Protein AF-A0A226QQU2-F1 (afdb_monomer_lite)

Organism: NCBI:txid883812

Sequence (293 aa):
MPFKDPVTGETHYIDVSKVDKLVLEPIKVMDMKTQEIEQLRLQLYNIENEIYLTGTLFNKYRATIMIPVEILEQILYDIVNSAEYISLEDEPRFSEYVTRVYQEIAKQYYVHKIYPLQKKSVESNGLGFIIDSRTKTEIGTFESIEIEPKSELTVTYWLKHVLILPSYTEQFVQNTNDYFYAYYDPQSNQVYIIDSFQYIDMNITDTDFRNMITIKNATLSLEEFPNTHFRYSMITQAIKDKALLQAIDESSSDYEEQIRQFCENRFSILQEAKQQAKKEKIYHQFADIELEI

Structure (mmCIF, N/CA/C/O backbone):
data_AF-A0A226QQU2-F1
#
_entry.id   AF-A0A226QQU2-F1
#
loop_
_atom_site.group_PDB
_atom_site.id
_atom_site.type_symbol
_atom_site.label_atom_id
_atom_site.label_alt_id
_atom_site.label_comp_id
_atom_site.label_asym_id
_atom_site.label_entity_id
_atom_site.label_seq_id
_atom_site.pdbx_PDB_ins_code
_atom_site.Cartn_x
_atom_site.Cartn_y
_atom_site.Cartn_z
_atom_site.occupancy
_atom_site.B_iso_or_equiv
_atom_site.auth_seq_id
_atom_site.auth_comp_id
_atom_site.auth_asym_id
_atom_site.auth_atom_id
_atom_site.pdbx_PDB_model_num
ATOM 1 N N . MET A 1 1 ? 18.826 10.157 -29.839 1.00 65.44 1 MET A N 1
ATOM 2 C CA . MET A 1 1 ? 19.267 11.437 -29.208 1.00 65.44 1 MET A CA 1
ATOM 3 C C . MET A 1 1 ? 20.755 11.384 -28.796 1.00 65.44 1 MET A C 1
ATOM 5 O O . MET A 1 1 ? 21.161 10.333 -28.302 1.00 65.44 1 MET A O 1
ATOM 9 N N . PRO A 1 2 ? 21.594 12.423 -29.029 1.00 72.94 2 PRO A N 1
ATOM 10 C CA . PRO A 1 2 ? 22.998 12.428 -28.594 1.00 72.94 2 PRO A CA 1
ATOM 11 C C . PRO A 1 2 ? 23.142 12.745 -27.098 1.00 72.94 2 PRO A C 1
ATOM 13 O O . PRO A 1 2 ? 22.493 13.671 -26.625 1.00 72.94 2 PRO A O 1
ATOM 16 N N . PHE A 1 3 ? 24.023 12.047 -26.380 1.00 68.69 3 PHE A N 1
ATOM 17 C CA . PHE A 1 3 ? 24.389 12.325 -24.984 1.00 68.69 3 PHE A CA 1
ATOM 18 C C . PHE A 1 3 ? 25.905 12.370 -24.809 1.00 68.69 3 PHE A C 1
ATOM 20 O O . PHE A 1 3 ? 26.643 11.817 -25.624 1.00 68.69 3 PHE A O 1
ATOM 27 N N . LYS A 1 4 ? 26.380 13.041 -23.757 1.00 71.31 4 LYS A N 1
ATOM 28 C CA . LYS A 1 4 ? 27.803 13.035 -23.411 1.00 71.31 4 LYS A CA 1
ATOM 29 C C . LYS A 1 4 ? 28.078 11.935 -22.405 1.00 71.31 4 LYS A C 1
ATOM 31 O O . LYS A 1 4 ? 27.429 11.888 -21.369 1.00 71.31 4 LYS A O 1
ATOM 36 N N . ASP A 1 5 ? 29.046 11.083 -22.703 1.00 65.50 5 ASP A N 1
ATOM 37 C CA . ASP A 1 5 ? 29.547 10.122 -21.730 1.00 65.50 5 ASP A CA 1
ATOM 38 C C . ASP A 1 5 ? 30.172 10.897 -20.550 1.00 65.50 5 ASP A C 1
ATOM 40 O O . ASP A 1 5 ? 31.065 11.725 -20.767 1.00 65.50 5 ASP A O 1
ATOM 44 N N . PRO A 1 6 ? 29.704 10.680 -19.308 1.00 62.75 6 PRO A N 1
ATOM 45 C CA . PRO A 1 6 ? 30.200 11.405 -18.140 1.00 62.75 6 PRO A CA 1
ATOM 46 C C . PRO A 1 6 ? 31.646 11.038 -17.761 1.00 62.75 6 PRO A C 1
ATOM 48 O O . PRO A 1 6 ? 32.304 11.805 -17.061 1.00 62.75 6 PRO A O 1
ATOM 51 N N . VAL A 1 7 ? 32.156 9.894 -18.224 1.00 70.31 7 VAL A N 1
ATOM 52 C CA . VAL A 1 7 ? 33.513 9.389 -17.972 1.00 70.31 7 VAL A CA 1
ATOM 53 C C . VAL A 1 7 ? 34.486 9.848 -19.057 1.00 70.31 7 VAL A C 1
ATOM 55 O O . VAL A 1 7 ? 35.597 10.277 -18.742 1.00 70.31 7 VAL A O 1
ATOM 58 N N . THR A 1 8 ? 34.095 9.757 -20.330 1.00 74.69 8 THR A N 1
ATOM 59 C CA . THR A 1 8 ? 34.992 10.046 -21.468 1.00 74.69 8 THR A CA 1
ATOM 60 C C . THR A 1 8 ? 34.792 11.437 -22.073 1.00 74.69 8 THR A C 1
ATOM 62 O O . THR A 1 8 ? 35.693 11.962 -22.727 1.00 74.69 8 THR A O 1
ATOM 65 N N . GLY A 1 9 ? 33.636 12.069 -21.847 1.00 73.44 9 GLY A N 1
ATOM 66 C CA . GLY A 1 9 ? 33.260 13.358 -22.434 1.00 73.44 9 GLY A CA 1
ATOM 67 C C . GLY A 1 9 ? 32.885 13.292 -23.920 1.00 73.44 9 GLY A C 1
ATOM 68 O O . GLY A 1 9 ? 32.560 14.329 -24.512 1.00 73.44 9 GLY A O 1
ATOM 69 N N . GLU A 1 10 ? 32.921 12.103 -24.529 1.00 75.94 10 GLU A N 1
ATOM 70 C CA . GLU A 1 10 ? 32.571 11.878 -25.929 1.00 75.94 10 GLU A CA 1
ATOM 71 C C . GLU A 1 10 ? 31.056 11.952 -26.149 1.00 75.94 10 GLU A C 1
ATOM 73 O O . GLU A 1 10 ? 30.256 11.726 -25.243 1.00 75.94 10 GLU A O 1
ATOM 78 N N . THR A 1 11 ? 30.642 12.313 -27.367 1.00 75.81 11 THR A N 1
ATOM 79 C CA . THR A 1 11 ? 29.219 12.340 -27.735 1.00 75.81 11 THR A CA 1
ATOM 80 C C . THR A 1 11 ? 28.810 10.984 -28.294 1.00 75.81 11 THR A C 1
ATOM 82 O O . THR A 1 11 ? 29.233 10.606 -29.385 1.00 75.81 11 THR A O 1
ATOM 85 N N . HIS A 1 12 ? 27.958 10.280 -27.559 1.00 71.75 12 HIS A N 1
ATOM 86 C CA . HIS A 1 12 ? 27.360 9.010 -27.947 1.00 71.75 12 HIS A CA 1
ATOM 87 C C . HIS A 1 12 ? 25.904 9.206 -28.368 1.00 71.75 12 HIS A C 1
ATOM 89 O O . HIS A 1 12 ? 25.311 10.259 -28.150 1.00 71.75 12 HIS A O 1
ATOM 95 N N . TYR A 1 13 ? 25.320 8.177 -28.976 1.00 73.06 13 TYR A N 1
ATOM 96 C CA . TYR A 1 13 ? 23.910 8.139 -29.351 1.00 73.06 13 TYR A CA 1
ATOM 97 C C . TYR A 1 13 ? 23.272 6.903 -28.730 1.00 73.06 13 TYR A C 1
ATOM 99 O O . TYR A 1 13 ? 23.887 5.835 -28.706 1.00 73.06 13 TYR A O 1
ATOM 107 N N . ILE A 1 14 ? 22.039 7.042 -28.247 1.00 71.75 14 ILE A N 1
ATOM 108 C CA . ILE A 1 14 ? 21.236 5.892 -27.820 1.00 71.75 14 ILE A CA 1
ATOM 109 C C . ILE A 1 14 ? 20.836 5.117 -29.075 1.00 71.75 14 ILE A C 1
ATOM 111 O O . ILE A 1 14 ? 20.141 5.644 -29.940 1.00 71.75 14 ILE A O 1
ATOM 115 N N . ASP A 1 15 ? 21.316 3.881 -29.187 1.00 75.62 15 ASP A N 1
ATOM 116 C CA . ASP A 1 15 ? 21.015 2.988 -30.304 1.00 75.62 15 ASP A CA 1
ATOM 117 C C . ASP A 1 15 ? 19.835 2.075 -29.946 1.00 75.62 15 ASP A C 1
ATOM 119 O O . ASP A 1 15 ? 20.007 0.967 -29.434 1.00 75.62 15 ASP A O 1
ATOM 123 N N . VAL A 1 16 ? 18.619 2.549 -30.227 1.00 74.50 16 VAL A N 1
ATOM 124 C CA . VAL A 1 16 ? 17.365 1.815 -29.973 1.00 74.50 16 VAL A CA 1
ATOM 125 C C . VAL A 1 16 ? 17.209 0.545 -30.817 1.00 74.50 16 VAL A C 1
ATOM 127 O O . VAL A 1 16 ? 16.356 -0.293 -30.520 1.00 74.50 16 VAL A O 1
ATOM 130 N N . SER A 1 17 ? 18.054 0.336 -31.836 1.00 76.81 17 SER A N 1
ATOM 131 C CA . SER A 1 17 ? 18.096 -0.939 -32.567 1.00 76.81 17 SER A CA 1
ATOM 132 C C . SER A 1 17 ? 18.639 -2.090 -31.712 1.00 76.81 17 SER A C 1
ATOM 134 O O . SER A 1 17 ? 18.435 -3.249 -32.057 1.00 76.81 17 SER A O 1
ATOM 136 N N . LYS A 1 18 ? 19.296 -1.776 -30.585 1.00 82.12 18 LYS A N 1
ATOM 137 C CA . LYS A 1 18 ? 19.863 -2.739 -29.628 1.00 82.12 18 LYS A CA 1
ATOM 138 C C . LYS A 1 18 ? 19.059 -2.858 -28.333 1.00 82.12 18 LYS A C 1
ATOM 140 O O . LYS A 1 18 ? 19.584 -3.355 -27.336 1.00 82.12 18 LYS A O 1
ATOM 145 N N . VAL A 1 19 ? 17.814 -2.376 -28.314 1.00 85.06 19 VAL A N 1
ATOM 146 C CA . VAL A 1 19 ? 16.962 -2.411 -27.112 1.00 85.06 19 VAL A CA 1
ATOM 147 C C . VAL A 1 19 ? 16.751 -3.838 -26.587 1.00 85.06 19 VAL A C 1
ATOM 149 O O . VAL A 1 19 ? 16.600 -4.044 -25.390 1.00 85.06 19 VAL A O 1
ATOM 152 N N . ASP A 1 20 ? 16.794 -4.824 -27.483 1.00 82.81 20 ASP A N 1
ATOM 153 C CA . ASP A 1 20 ? 16.669 -6.256 -27.211 1.00 82.81 20 ASP A CA 1
ATOM 154 C C . ASP A 1 20 ? 17.818 -6.812 -26.357 1.00 82.81 20 ASP A C 1
ATOM 156 O O . ASP A 1 20 ? 17.699 -7.884 -25.765 1.00 82.81 20 ASP A O 1
ATOM 160 N N . LYS A 1 21 ? 18.935 -6.080 -26.276 1.00 84.56 21 LYS A N 1
ATOM 161 C CA . LYS A 1 21 ? 20.097 -6.426 -25.450 1.00 84.56 21 LYS A CA 1
ATOM 162 C C . LYS A 1 21 ? 20.038 -5.839 -24.044 1.00 84.56 21 LYS A C 1
ATOM 164 O O . LYS A 1 21 ? 20.892 -6.190 -23.229 1.00 84.56 21 LYS A O 1
ATOM 169 N N . LEU A 1 22 ? 19.094 -4.941 -23.760 1.00 84.31 22 LEU A N 1
ATOM 170 C CA . LEU A 1 22 ? 18.912 -4.409 -22.414 1.00 84.31 22 LEU A CA 1
ATOM 171 C C . LEU A 1 22 ? 18.376 -5.521 -21.511 1.00 84.31 22 LEU A C 1
ATOM 173 O O . LEU A 1 22 ? 17.329 -6.113 -21.777 1.00 84.31 22 LEU A O 1
ATOM 177 N N . VAL A 1 23 ? 19.121 -5.814 -20.448 1.00 85.50 23 VAL A N 1
ATOM 178 C CA . VAL A 1 23 ? 18.693 -6.762 -19.421 1.00 85.50 23 VAL A CA 1
ATOM 179 C C . VAL A 1 23 ? 17.848 -5.992 -18.425 1.00 85.50 23 VAL A C 1
ATOM 181 O O . VAL A 1 23 ? 18.365 -5.098 -17.762 1.00 85.50 23 VAL A O 1
ATOM 184 N N . LEU A 1 24 ? 16.569 -6.348 -18.351 1.00 89.12 24 LEU A N 1
ATOM 185 C CA . LEU A 1 24 ? 15.658 -5.781 -17.372 1.00 89.12 24 LEU A CA 1
ATOM 186 C C . LEU A 1 24 ? 15.634 -6.622 -16.098 1.00 89.12 24 LEU A C 1
ATOM 188 O O . LEU A 1 24 ? 15.622 -7.859 -16.166 1.00 89.12 24 LEU A O 1
ATOM 192 N N . GLU A 1 25 ? 15.597 -5.963 -14.944 1.00 86.00 25 GLU A N 1
ATOM 193 C CA . GLU A 1 25 ? 15.454 -6.660 -13.670 1.00 86.00 25 GLU A CA 1
ATOM 194 C C . GLU A 1 25 ? 14.033 -7.234 -13.520 1.00 86.00 25 GLU A C 1
ATOM 196 O O . GLU A 1 25 ? 13.036 -6.568 -13.821 1.00 86.00 25 GLU A O 1
ATOM 201 N N . PRO A 1 26 ? 13.892 -8.499 -13.079 1.00 84.44 26 PRO A N 1
ATOM 202 C CA . PRO A 1 26 ? 12.581 -9.071 -12.834 1.00 84.44 26 PRO A CA 1
ATOM 203 C C . PRO A 1 26 ? 11.929 -8.409 -11.620 1.00 84.44 26 PRO A C 1
ATOM 205 O O . PRO A 1 26 ? 12.537 -8.262 -10.561 1.00 84.44 26 PRO A O 1
ATOM 208 N N . ILE A 1 27 ? 10.640 -8.111 -11.739 1.00 82.12 27 ILE A N 1
ATOM 209 C CA . ILE A 1 27 ? 9.870 -7.512 -10.650 1.00 82.12 27 ILE A CA 1
ATOM 210 C C . ILE A 1 27 ? 9.234 -8.618 -9.827 1.00 82.12 27 ILE A C 1
ATOM 212 O O . ILE A 1 27 ? 8.559 -9.496 -10.364 1.00 82.12 27 ILE A O 1
ATOM 216 N N . LYS A 1 28 ? 9.422 -8.572 -8.508 1.00 79.12 28 LYS A N 1
ATOM 217 C CA . LYS A 1 28 ? 8.734 -9.488 -7.598 1.00 79.12 28 LYS A CA 1
ATOM 218 C C . LYS A 1 28 ? 7.253 -9.147 -7.569 1.00 79.12 28 LYS A C 1
ATOM 220 O O . LYS A 1 28 ? 6.882 -7.983 -7.471 1.00 79.12 28 LYS A O 1
ATOM 225 N N . VAL A 1 29 ? 6.399 -10.154 -7.616 1.00 77.69 29 VAL A N 1
ATOM 226 C CA . VAL A 1 29 ? 4.954 -10.002 -7.504 1.00 77.69 29 VAL A CA 1
ATOM 227 C C . VAL A 1 29 ? 4.405 -11.035 -6.528 1.00 77.69 29 VAL A C 1
ATOM 229 O O . VAL A 1 29 ? 4.898 -12.153 -6.496 1.00 77.69 29 VAL A O 1
ATOM 232 N N . MET A 1 30 ? 3.409 -10.677 -5.726 1.00 74.75 30 MET A N 1
ATOM 233 C CA . MET A 1 30 ? 2.729 -11.596 -4.813 1.00 74.75 30 MET A CA 1
ATOM 234 C C . MET A 1 30 ? 1.437 -12.100 -5.443 1.00 74.75 30 MET A C 1
ATOM 236 O O . MET A 1 30 ? 0.628 -11.288 -5.892 1.00 74.75 30 MET A O 1
ATOM 240 N N . ASP A 1 31 ? 1.205 -13.408 -5.438 1.00 73.69 31 ASP A N 1
ATOM 241 C CA . ASP A 1 31 ? -0.144 -13.955 -5.593 1.00 73.69 31 ASP A CA 1
ATOM 242 C C . ASP A 1 31 ? -0.909 -13.739 -4.283 1.00 73.69 31 ASP A C 1
ATOM 244 O O . ASP A 1 31 ? -0.513 -14.244 -3.237 1.00 73.69 31 ASP A O 1
ATOM 248 N N . MET A 1 32 ? -2.004 -12.982 -4.305 1.00 66.38 32 MET A N 1
ATOM 249 C CA . MET A 1 32 ? -2.692 -12.602 -3.067 1.00 66.38 32 MET A CA 1
ATOM 250 C C . MET A 1 32 ? -3.502 -13.747 -2.449 1.00 66.38 32 MET A C 1
ATOM 252 O O . MET A 1 32 ? -3.903 -13.661 -1.291 1.00 66.38 32 MET A O 1
ATOM 256 N N . LYS A 1 33 ? -3.745 -14.833 -3.192 1.00 65.88 33 LYS A N 1
ATOM 257 C CA . LYS A 1 33 ? -4.425 -16.023 -2.672 1.00 65.88 33 LYS A CA 1
ATOM 258 C C . LYS A 1 33 ? -3.433 -17.042 -2.124 1.00 65.88 33 LYS A C 1
ATOM 260 O O . LYS A 1 33 ? -3.700 -17.623 -1.076 1.00 65.88 33 LYS A O 1
ATOM 265 N N . THR A 1 34 ? -2.341 -17.312 -2.843 1.00 69.06 34 THR A N 1
ATOM 266 C CA . THR A 1 34 ? -1.346 -18.315 -2.412 1.00 69.06 34 THR A CA 1
ATOM 267 C C . THR A 1 34 ? -0.239 -17.721 -1.550 1.00 69.06 34 THR A C 1
ATOM 269 O O . THR A 1 34 ? 0.421 -18.462 -0.831 1.00 69.06 34 THR A O 1
ATOM 272 N N . GLN A 1 35 ? -0.072 -16.396 -1.577 1.00 65.69 35 GLN A N 1
ATOM 273 C CA . GLN A 1 35 ? 1.030 -15.645 -0.960 1.00 65.69 35 GLN A CA 1
ATOM 274 C C . GLN A 1 35 ? 2.406 -15.966 -1.535 1.00 65.69 35 GLN A C 1
ATOM 276 O O . GLN A 1 35 ? 3.426 -15.547 -0.987 1.00 65.69 35 GLN A O 1
ATOM 281 N N . GLU A 1 36 ? 2.448 -16.695 -2.646 1.00 74.00 36 GLU A N 1
ATOM 282 C CA . GLU A 1 36 ? 3.692 -17.025 -3.317 1.00 74.00 36 GLU A CA 1
ATOM 283 C C . GLU A 1 36 ? 4.233 -15.782 -4.020 1.00 74.00 36 GLU A C 1
ATOM 285 O O . GLU A 1 36 ? 3.499 -15.032 -4.675 1.00 74.00 36 GLU A O 1
ATOM 290 N N . ILE A 1 37 ? 5.534 -15.554 -3.852 1.00 74.75 37 ILE A N 1
ATOM 291 C CA . ILE A 1 37 ? 6.246 -14.479 -4.529 1.00 74.75 37 ILE A CA 1
ATOM 292 C C . ILE A 1 37 ? 6.855 -15.030 -5.807 1.00 74.75 37 ILE A C 1
ATOM 294 O O . ILE A 1 37 ? 7.629 -15.981 -5.799 1.00 74.75 37 ILE A O 1
ATOM 298 N N . GLU A 1 38 ? 6.537 -14.366 -6.904 1.00 81.69 38 GLU A N 1
ATOM 299 C CA . GLU A 1 38 ? 6.884 -14.765 -8.256 1.00 81.69 38 GLU A CA 1
ATOM 300 C C . GLU A 1 38 ? 7.583 -13.633 -8.987 1.00 81.69 38 GLU A C 1
ATOM 302 O O . GLU A 1 38 ? 7.540 -12.474 -8.580 1.00 81.69 38 GLU A O 1
ATOM 307 N N . GLN A 1 39 ? 8.260 -13.964 -10.079 1.00 86.25 39 GLN A N 1
ATOM 308 C CA . GLN A 1 39 ? 9.012 -12.984 -10.855 1.00 86.25 39 GLN A CA 1
ATOM 309 C C . GLN A 1 39 ? 8.277 -12.641 -12.147 1.00 86.25 39 GLN A C 1
ATOM 311 O O . GLN A 1 39 ? 8.165 -13.468 -13.055 1.00 86.25 39 GLN A O 1
ATOM 316 N N . LEU A 1 40 ? 7.834 -11.390 -12.259 1.00 87.44 40 LEU A N 1
ATOM 317 C CA . LEU A 1 40 ? 7.454 -10.787 -13.526 1.00 87.44 40 LEU A CA 1
ATOM 318 C C . LEU A 1 40 ? 8.728 -10.507 -14.324 1.00 87.44 40 LEU A C 1
ATOM 320 O O . LEU A 1 40 ? 9.463 -9.558 -14.052 1.00 87.44 40 LEU A O 1
ATOM 324 N N . ARG A 1 41 ? 8.993 -11.351 -15.319 1.00 91.44 41 ARG A N 1
ATOM 325 C CA . ARG A 1 41 ? 10.144 -11.202 -16.211 1.00 91.44 41 ARG A CA 1
ATOM 326 C C . ARG A 1 41 ? 9.804 -10.207 -17.308 1.00 91.44 41 ARG A C 1
ATOM 328 O O . ARG A 1 41 ? 8.844 -10.430 -18.047 1.00 91.44 41 ARG A O 1
ATOM 335 N N . LEU A 1 42 ? 10.595 -9.147 -17.411 1.00 92.69 42 LEU A N 1
ATOM 336 C CA . LEU A 1 42 ? 10.429 -8.091 -18.400 1.00 92.69 42 LEU A CA 1
ATOM 337 C C . LEU A 1 42 ? 11.420 -8.274 -19.552 1.00 92.69 42 LEU A C 1
ATOM 339 O O . LEU A 1 42 ? 12.566 -8.665 -19.339 1.00 92.69 42 LEU A O 1
ATOM 343 N N . GLN A 1 43 ? 10.974 -8.013 -20.779 1.00 93.81 43 GLN A N 1
ATOM 344 C CA . GLN A 1 43 ? 11.810 -8.030 -21.980 1.00 93.81 43 GLN A CA 1
ATOM 345 C C . GLN A 1 43 ? 11.376 -6.921 -22.935 1.00 93.81 43 GLN A C 1
ATOM 347 O O . GLN A 1 43 ? 10.177 -6.726 -23.151 1.00 93.81 43 GLN A O 1
ATOM 352 N N . LEU A 1 44 ? 12.348 -6.224 -23.522 1.00 92.81 44 LEU A N 1
ATOM 353 C CA . LEU A 1 44 ? 12.123 -5.265 -24.599 1.00 92.81 44 LEU A CA 1
ATOM 354 C C . LEU A 1 44 ? 12.421 -5.917 -25.946 1.00 92.81 44 LEU A C 1
ATOM 356 O O . LEU A 1 44 ? 13.374 -6.680 -26.084 1.00 92.81 44 LEU A O 1
ATOM 360 N N . TYR A 1 45 ? 11.620 -5.584 -26.948 1.00 91.12 45 TYR A N 1
ATOM 361 C CA . TYR A 1 45 ? 11.858 -5.976 -28.332 1.00 91.12 45 TYR A CA 1
ATOM 362 C C . TYR A 1 45 ? 11.709 -4.765 -29.239 1.00 91.12 45 TYR A C 1
ATOM 364 O O . TYR A 1 45 ? 10.872 -3.905 -28.982 1.00 91.12 45 TYR A O 1
ATOM 372 N N . ASN A 1 46 ? 12.480 -4.735 -30.320 1.00 89.12 46 ASN A N 1
ATOM 373 C CA . ASN A 1 46 ? 12.274 -3.809 -31.424 1.00 89.12 46 ASN A CA 1
ATOM 374 C C . ASN A 1 46 ? 11.704 -4.594 -32.608 1.00 89.12 46 ASN A C 1
ATOM 376 O O . ASN A 1 46 ? 12.320 -5.559 -33.067 1.00 89.12 46 ASN A O 1
ATOM 380 N N . ILE A 1 47 ? 10.518 -4.207 -33.070 1.00 8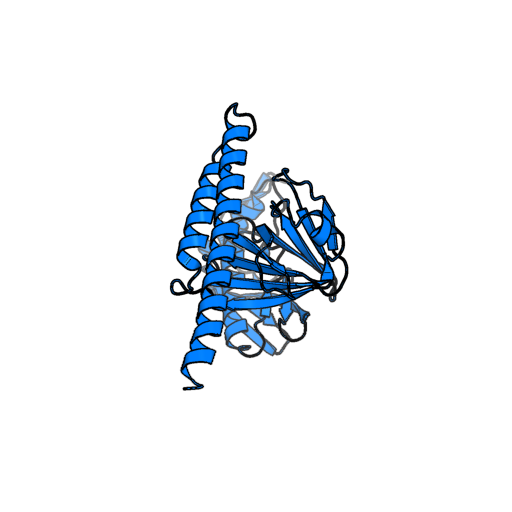5.81 47 ILE A N 1
ATOM 381 C CA . ILE A 1 47 ? 9.877 -4.766 -34.259 1.00 85.81 47 ILE A CA 1
ATOM 382 C C . ILE A 1 47 ? 9.533 -3.587 -35.161 1.00 85.81 47 ILE A C 1
ATOM 384 O O . ILE A 1 47 ? 8.762 -2.727 -34.763 1.00 85.81 47 ILE A O 1
ATOM 388 N N . GLU A 1 48 ? 10.113 -3.537 -36.361 1.00 80.81 48 GLU A N 1
ATOM 389 C CA . GLU A 1 48 ? 9.789 -2.523 -37.381 1.00 80.81 48 GLU A CA 1
ATOM 390 C C . GLU A 1 48 ? 9.890 -1.057 -36.895 1.00 80.81 48 GLU A C 1
ATOM 392 O O . GLU A 1 48 ? 9.123 -0.203 -37.328 1.00 80.81 48 GLU A O 1
ATOM 397 N N . ASN A 1 49 ? 10.882 -0.743 -36.047 1.00 74.81 49 ASN A N 1
ATOM 398 C CA . ASN A 1 49 ? 11.068 0.564 -35.389 1.00 74.81 49 ASN A CA 1
ATOM 399 C C . ASN A 1 49 ? 10.010 0.910 -34.332 1.00 74.81 49 ASN A C 1
ATOM 401 O O . ASN A 1 49 ? 9.871 2.072 -33.963 1.00 74.81 49 ASN A O 1
ATOM 405 N N . GLU A 1 50 ? 9.304 -0.077 -33.799 1.00 84.38 50 GLU A N 1
ATOM 406 C CA . GLU A 1 50 ? 8.454 0.075 -32.625 1.00 84.38 50 GLU A CA 1
ATOM 407 C C . GLU A 1 50 ? 9.039 -0.730 -31.466 1.00 84.38 50 GLU A C 1
ATOM 409 O O . GLU A 1 50 ? 9.503 -1.863 -31.640 1.00 84.38 50 GLU A O 1
ATOM 414 N N . ILE A 1 51 ? 9.028 -0.144 -30.268 1.00 90.94 51 ILE A N 1
ATOM 415 C CA . ILE A 1 51 ? 9.542 -0.810 -29.075 1.00 90.94 51 ILE A CA 1
ATOM 416 C C . ILE A 1 51 ? 8.388 -1.440 -28.313 1.00 90.94 51 ILE A C 1
ATOM 418 O O . ILE A 1 51 ? 7.375 -0.803 -28.037 1.00 90.94 51 ILE A O 1
ATOM 422 N N . TYR A 1 52 ? 8.563 -2.694 -27.926 1.00 93.62 52 TYR A N 1
ATOM 423 C CA . TYR A 1 52 ? 7.570 -3.471 -27.210 1.00 93.62 52 TYR A CA 1
ATOM 424 C C . TYR A 1 52 ? 8.129 -3.944 -25.877 1.00 93.62 52 TYR A C 1
ATOM 426 O O . TYR A 1 52 ? 9.101 -4.694 -25.847 1.00 93.62 52 TYR A O 1
ATOM 434 N N . LEU A 1 53 ? 7.474 -3.569 -24.779 1.00 94.81 53 LEU A N 1
ATOM 435 C CA . LEU A 1 53 ? 7.726 -4.133 -23.459 1.00 94.81 53 LEU A CA 1
ATOM 436 C C . LEU A 1 53 ? 6.799 -5.324 -23.247 1.00 94.81 53 LEU A C 1
ATOM 438 O O . LEU A 1 53 ? 5.576 -5.197 -23.283 1.00 94.81 53 LEU A O 1
ATOM 442 N N . THR A 1 54 ? 7.386 -6.489 -23.014 1.00 94.50 54 THR A N 1
ATOM 443 C CA . THR A 1 54 ? 6.670 -7.713 -22.673 1.00 94.50 54 THR A CA 1
ATOM 444 C C . THR A 1 54 ? 6.962 -8.109 -21.239 1.00 94.50 54 THR A C 1
ATOM 446 O O . THR A 1 54 ? 8.121 -8.235 -20.858 1.00 94.50 54 THR A O 1
ATOM 449 N N . GLY A 1 55 ? 5.912 -8.400 -20.480 1.00 93.00 55 GLY A N 1
ATOM 450 C CA . GLY A 1 55 ? 6.009 -9.084 -19.196 1.00 93.00 55 GLY A CA 1
ATOM 451 C C . GLY A 1 55 ? 5.536 -10.521 -19.310 1.00 93.00 55 GLY A C 1
ATOM 452 O O . GLY A 1 55 ? 4.558 -10.804 -20.005 1.00 93.00 55 GLY A O 1
ATOM 453 N N . THR A 1 56 ? 6.216 -11.425 -18.613 1.00 91.75 56 THR A N 1
ATOM 454 C CA . THR A 1 56 ? 5.801 -12.821 -18.457 1.00 91.75 56 THR A CA 1
ATOM 455 C C . THR A 1 56 ? 5.773 -13.192 -16.983 1.00 91.75 56 THR A C 1
ATOM 457 O O . THR A 1 56 ? 6.752 -12.973 -16.273 1.00 91.75 56 THR A O 1
ATOM 460 N N . LEU A 1 57 ? 4.670 -13.794 -16.543 1.00 87.69 57 LEU A N 1
ATOM 461 C CA . LEU A 1 57 ? 4.467 -14.254 -15.174 1.00 87.69 57 LEU A CA 1
ATOM 462 C C . LEU A 1 57 ? 4.031 -15.725 -15.147 1.00 87.69 57 LEU A C 1
ATOM 464 O O . LEU A 1 57 ? 3.286 -16.172 -16.026 1.00 87.69 57 LEU A O 1
ATOM 468 N N . PHE A 1 58 ? 4.510 -16.491 -14.159 1.00 81.75 58 PHE A N 1
ATOM 469 C CA . PHE A 1 58 ? 4.273 -17.939 -14.027 1.00 81.75 58 PHE A CA 1
ATOM 470 C C . PHE A 1 58 ? 4.643 -18.751 -15.285 1.00 81.75 58 PHE A C 1
ATOM 472 O O . PHE A 1 58 ? 4.095 -19.825 -15.528 1.00 81.75 58 PHE A O 1
ATOM 479 N N . ASN A 1 59 ? 5.511 -18.206 -16.150 1.00 81.38 59 ASN A N 1
ATOM 480 C CA . ASN A 1 59 ? 5.784 -18.713 -17.505 1.00 81.38 59 ASN A CA 1
ATOM 481 C C . ASN A 1 59 ? 4.518 -18.985 -18.351 1.00 81.38 59 ASN A C 1
ATOM 483 O O . ASN A 1 59 ? 4.560 -19.776 -19.292 1.00 81.38 59 ASN A O 1
ATOM 487 N N . LYS A 1 60 ? 3.387 -18.354 -18.013 1.00 84.94 60 LYS A N 1
ATOM 488 C CA . LYS A 1 60 ? 2.069 -18.662 -18.584 1.00 84.94 60 LYS A CA 1
ATOM 489 C C . LYS A 1 60 ? 1.322 -17.413 -19.021 1.00 84.94 60 LYS A C 1
ATOM 491 O O . LYS A 1 60 ? 0.771 -17.392 -20.117 1.00 84.94 60 LYS A O 1
ATOM 496 N N . TYR A 1 61 ? 1.284 -16.394 -18.170 1.00 87.50 61 TYR A N 1
ATOM 497 C CA . TYR A 1 61 ? 0.563 -15.159 -18.452 1.00 87.50 61 TYR A CA 1
ATOM 498 C C . TYR A 1 61 ? 1.523 -14.152 -19.056 1.00 87.50 61 TYR A C 1
ATOM 500 O O . TYR A 1 61 ? 2.614 -13.932 -18.527 1.00 87.50 61 TYR A O 1
ATOM 508 N N . ARG A 1 62 ? 1.123 -13.559 -20.178 1.00 92.12 62 ARG A N 1
ATOM 509 C CA . ARG A 1 62 ? 1.963 -12.643 -20.942 1.00 92.12 62 ARG A CA 1
ATOM 510 C C . ARG A 1 62 ? 1.150 -11.432 -21.352 1.00 92.12 62 ARG A C 1
ATOM 512 O O . ARG A 1 62 ? 0.035 -11.575 -21.848 1.00 92.12 62 ARG A O 1
ATOM 519 N N . ALA A 1 63 ? 1.732 -10.254 -21.199 1.00 92.31 63 ALA A N 1
ATOM 520 C CA . ALA A 1 63 ? 1.214 -9.039 -21.806 1.00 92.31 63 ALA A CA 1
ATOM 521 C C . ALA A 1 63 ? 2.340 -8.299 -22.509 1.00 92.31 63 ALA A C 1
ATOM 523 O O . ALA A 1 63 ? 3.494 -8.350 -22.081 1.00 92.31 63 ALA A O 1
ATOM 524 N N . THR A 1 64 ? 1.981 -7.613 -23.585 1.00 94.19 64 THR A N 1
ATOM 525 C CA . THR A 1 64 ? 2.901 -6.815 -24.381 1.00 94.19 64 THR A CA 1
ATOM 526 C C . THR A 1 64 ? 2.266 -5.458 -24.618 1.00 94.19 64 THR A C 1
ATOM 528 O O . THR A 1 64 ? 1.099 -5.380 -25.000 1.00 94.19 64 THR A O 1
ATOM 531 N N . ILE A 1 65 ? 3.030 -4.397 -24.387 1.00 94.19 65 ILE A N 1
ATOM 532 C CA . ILE A 1 65 ? 2.617 -3.026 -24.670 1.00 94.19 65 ILE A CA 1
ATOM 533 C C . ILE A 1 65 ? 3.668 -2.339 -25.532 1.00 94.19 65 ILE A C 1
ATOM 535 O O . ILE A 1 65 ? 4.854 -2.649 -25.448 1.00 94.19 65 ILE A O 1
ATOM 539 N N . MET A 1 66 ? 3.218 -1.396 -26.350 1.00 93.69 66 MET A N 1
ATOM 540 C CA . MET A 1 66 ? 4.087 -0.563 -27.170 1.00 93.69 66 MET A CA 1
ATOM 541 C C . MET A 1 66 ? 4.580 0.643 -26.358 1.00 93.69 66 MET A C 1
ATOM 543 O O . MET A 1 66 ? 3.796 1.282 -25.649 1.00 93.69 66 MET A O 1
ATOM 547 N N . ILE A 1 67 ? 5.865 0.951 -26.495 1.00 92.25 67 ILE A N 1
ATOM 548 C CA . ILE A 1 67 ? 6.515 2.166 -26.013 1.00 92.25 67 ILE A CA 1
ATOM 549 C C . ILE A 1 67 ? 6.958 2.958 -27.250 1.00 92.25 67 ILE A C 1
ATOM 551 O O . ILE A 1 67 ? 7.730 2.430 -28.054 1.00 92.25 67 ILE A O 1
ATOM 555 N N . PRO A 1 68 ? 6.499 4.209 -27.427 1.00 89.94 68 PRO A N 1
ATOM 556 C CA . PRO A 1 68 ? 7.016 5.072 -28.482 1.00 89.94 68 PRO A CA 1
ATOM 557 C C . PRO A 1 68 ? 8.537 5.225 -28.366 1.00 89.94 68 PRO A C 1
ATOM 559 O O . PRO A 1 68 ? 9.057 5.459 -27.270 1.00 89.94 68 PRO A O 1
ATOM 562 N N . VAL A 1 69 ? 9.246 5.099 -29.490 1.00 87.38 69 VAL A N 1
ATOM 563 C CA . VAL A 1 69 ? 10.719 5.139 -29.538 1.00 87.38 69 VAL A CA 1
ATOM 564 C C . VAL A 1 69 ? 11.250 6.416 -28.902 1.00 87.38 69 VAL A C 1
ATOM 566 O O . VAL A 1 69 ? 12.170 6.365 -28.093 1.00 87.38 69 VAL A O 1
ATOM 569 N N . GLU A 1 70 ? 10.633 7.552 -29.219 1.00 85.44 70 GLU A N 1
ATOM 570 C CA . GLU A 1 70 ? 11.040 8.871 -28.741 1.00 85.44 70 GLU A CA 1
ATOM 571 C C . GLU A 1 70 ? 10.946 8.971 -27.215 1.00 85.44 70 GLU A C 1
ATOM 573 O O . GLU A 1 70 ? 11.799 9.584 -26.576 1.00 85.44 70 GLU A O 1
ATOM 578 N N . ILE A 1 71 ? 9.931 8.332 -26.620 1.00 88.31 71 ILE A N 1
ATOM 579 C CA . ILE A 1 71 ? 9.757 8.297 -25.166 1.00 88.31 71 ILE A CA 1
ATOM 580 C C . ILE A 1 71 ? 10.857 7.452 -24.529 1.00 88.31 71 ILE A C 1
ATOM 582 O O . ILE A 1 71 ? 11.463 7.885 -23.551 1.00 88.31 71 ILE A O 1
ATOM 586 N N . LEU A 1 72 ? 11.146 6.271 -25.083 1.00 89.19 72 LEU A N 1
ATOM 587 C CA . LEU A 1 72 ? 12.200 5.419 -24.537 1.00 89.19 72 LEU A CA 1
ATOM 588 C C . LEU A 1 72 ? 13.587 6.056 -24.682 1.00 89.19 72 LEU A C 1
ATOM 590 O O . LEU A 1 72 ? 14.385 5.981 -23.752 1.00 89.19 72 LEU A O 1
ATOM 594 N N . GLU A 1 73 ? 13.870 6.709 -25.813 1.00 86.50 73 GLU A N 1
ATOM 595 C CA . GLU A 1 73 ? 15.111 7.467 -25.992 1.00 86.50 73 GLU A CA 1
ATOM 596 C C . GLU A 1 73 ? 15.264 8.551 -24.929 1.00 86.50 73 GLU A C 1
ATOM 598 O O . GLU A 1 73 ? 16.346 8.691 -24.362 1.00 86.50 73 GLU A O 1
ATOM 603 N N . GLN A 1 74 ? 14.192 9.291 -24.637 1.00 86.38 74 GLN A N 1
ATOM 604 C CA . GLN A 1 74 ? 14.219 10.341 -23.624 1.00 86.38 74 GLN A CA 1
ATOM 605 C C . GLN A 1 74 ? 14.451 9.769 -22.220 1.00 86.38 74 GLN A C 1
ATOM 607 O O . GLN A 1 74 ? 15.272 10.300 -21.477 1.00 86.38 74 GLN A O 1
ATOM 612 N N . ILE A 1 75 ? 13.781 8.667 -21.867 1.00 89.19 75 ILE A N 1
ATOM 613 C CA . ILE A 1 75 ? 13.972 7.989 -20.576 1.00 89.19 75 ILE A CA 1
ATOM 614 C C . ILE A 1 75 ? 15.426 7.533 -20.422 1.00 89.19 75 ILE A C 1
ATOM 616 O O . ILE A 1 75 ? 16.076 7.853 -19.430 1.00 89.19 75 ILE A O 1
ATOM 620 N N . LEU A 1 76 ? 15.960 6.826 -21.421 1.00 87.00 76 LEU A N 1
ATOM 621 C CA . LEU A 1 76 ? 17.340 6.341 -21.403 1.00 87.00 76 LEU A CA 1
ATOM 622 C C . LEU A 1 76 ? 18.345 7.499 -21.348 1.00 87.00 76 LEU A C 1
ATOM 624 O O . LEU A 1 76 ? 19.347 7.408 -20.643 1.00 87.00 76 LEU A O 1
ATOM 628 N N . TYR A 1 77 ? 18.073 8.594 -22.059 1.00 84.00 77 TYR A N 1
ATOM 629 C CA . TYR A 1 77 ? 18.894 9.800 -22.013 1.00 84.00 77 TYR A CA 1
ATOM 630 C C . TYR A 1 77 ? 18.927 10.399 -20.606 1.00 84.00 77 TYR A C 1
ATOM 632 O O . TYR A 1 77 ? 20.003 10.725 -20.106 1.00 84.00 77 TYR A O 1
ATOM 640 N N . ASP A 1 78 ? 17.770 10.525 -19.963 1.00 84.38 78 ASP A N 1
ATOM 641 C CA . ASP A 1 78 ? 17.667 11.125 -18.635 1.00 84.38 78 ASP A CA 1
ATOM 642 C C . ASP A 1 78 ? 18.346 10.250 -17.570 1.00 84.38 78 ASP A C 1
ATOM 644 O O . ASP A 1 78 ? 19.053 10.779 -16.717 1.00 84.38 78 ASP A O 1
ATOM 648 N N . ILE A 1 79 ? 18.230 8.919 -17.667 1.00 85.62 79 ILE A N 1
ATOM 649 C CA . ILE A 1 79 ? 18.935 7.981 -16.777 1.00 85.62 79 ILE A CA 1
ATOM 650 C C . ILE A 1 79 ? 20.452 8.120 -16.928 1.00 85.62 79 ILE A C 1
ATOM 652 O O . ILE A 1 79 ? 21.163 8.235 -15.935 1.00 85.62 79 ILE A O 1
ATOM 656 N N . VAL A 1 80 ? 20.963 8.143 -18.163 1.00 81.25 80 VAL A N 1
ATOM 657 C CA . VAL A 1 80 ? 22.412 8.223 -18.418 1.00 81.25 80 VAL A CA 1
ATOM 658 C C . VAL A 1 80 ? 23.014 9.549 -17.944 1.00 81.25 80 VAL A C 1
ATOM 660 O O . VAL A 1 80 ? 24.170 9.581 -17.527 1.00 81.25 80 VAL A O 1
ATOM 663 N N . ASN A 1 81 ? 22.247 10.640 -18.002 1.00 77.81 81 ASN A N 1
ATOM 664 C CA . ASN A 1 81 ? 22.691 11.960 -17.548 1.00 77.81 81 ASN A CA 1
ATOM 665 C C . ASN A 1 81 ? 22.312 12.264 -16.087 1.00 77.81 81 ASN A C 1
ATOM 667 O O . ASN A 1 81 ? 22.602 13.361 -15.602 1.00 77.81 81 ASN A O 1
ATOM 671 N N . SER A 1 82 ? 21.674 11.326 -15.385 1.00 77.00 82 SER A N 1
ATOM 672 C CA . SER A 1 82 ? 21.393 11.450 -13.958 1.00 77.00 82 SER A CA 1
ATOM 673 C C . SER A 1 82 ? 22.688 11.349 -13.148 1.00 77.00 82 SER A C 1
ATOM 675 O O . SER A 1 82 ? 23.586 10.570 -13.464 1.00 77.00 82 SER A O 1
ATOM 677 N N . ALA A 1 83 ? 22.786 12.129 -12.069 1.00 67.25 83 ALA A N 1
ATOM 678 C CA . ALA A 1 83 ? 23.866 11.985 -11.090 1.00 67.25 83 ALA A CA 1
ATOM 679 C C . ALA A 1 83 ? 23.698 10.725 -10.218 1.00 67.25 83 ALA A C 1
ATOM 681 O O . ALA A 1 83 ? 24.647 10.291 -9.564 1.00 67.25 83 ALA A O 1
ATOM 682 N N . GLU A 1 84 ? 22.495 10.149 -10.208 1.00 74.12 84 GLU A N 1
ATOM 683 C CA . GLU A 1 84 ? 22.137 8.954 -9.452 1.00 74.12 84 GLU A CA 1
ATOM 684 C C . GLU A 1 84 ? 22.058 7.740 -10.378 1.00 74.12 84 GLU A C 1
ATOM 686 O O . GLU A 1 84 ? 21.494 7.807 -11.471 1.00 74.12 84 GLU A O 1
ATOM 691 N N . TYR A 1 85 ? 22.605 6.611 -9.924 1.00 75.50 85 TYR A N 1
ATOM 692 C CA . TYR A 1 85 ? 22.468 5.336 -10.621 1.00 75.50 85 TYR A CA 1
ATOM 693 C C . TYR A 1 85 ? 21.047 4.801 -10.408 1.00 75.50 85 TYR A C 1
ATOM 695 O O . TYR A 1 85 ? 20.721 4.347 -9.312 1.00 75.50 85 TYR A O 1
ATOM 703 N N . ILE A 1 86 ? 20.213 4.883 -11.445 1.00 78.06 86 ILE A N 1
ATOM 704 C CA . ILE A 1 86 ? 18.810 4.451 -11.427 1.00 78.06 86 ILE A CA 1
ATOM 705 C C . ILE A 1 86 ? 18.623 3.337 -12.463 1.00 78.06 86 ILE A C 1
ATOM 707 O O . ILE A 1 8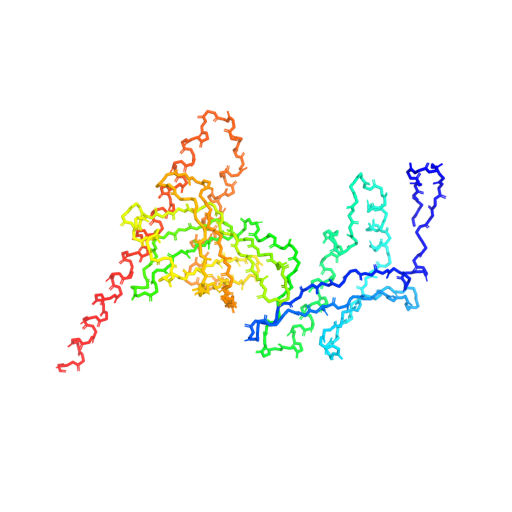6 ? 19.010 3.487 -13.624 1.00 78.06 86 ILE A O 1
ATOM 711 N N . SER A 1 87 ? 18.038 2.216 -12.037 1.00 82.44 87 SER A N 1
ATOM 712 C CA . SER A 1 87 ? 17.604 1.109 -12.899 1.00 82.44 87 SER A CA 1
ATOM 713 C C . SER A 1 87 ? 16.479 1.579 -13.827 1.00 82.44 87 SER A C 1
ATOM 715 O O . SER A 1 87 ? 15.654 2.401 -13.432 1.00 82.44 87 SER A O 1
ATOM 717 N N . LEU A 1 88 ? 16.388 1.050 -15.051 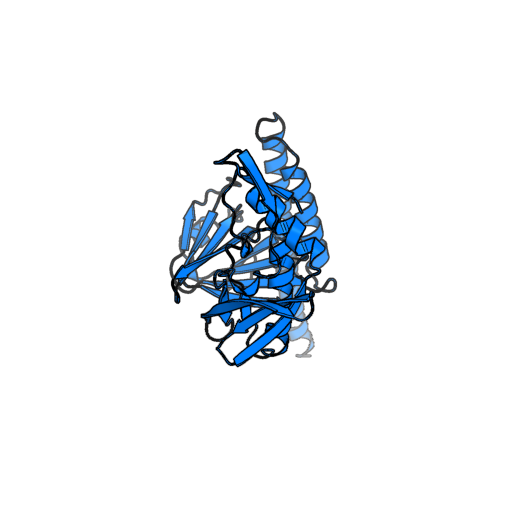1.00 86.25 88 LEU A N 1
ATOM 718 C CA . LEU A 1 88 ? 15.349 1.481 -15.998 1.00 86.25 88 LEU A CA 1
ATOM 719 C C . LEU A 1 88 ? 13.935 1.240 -15.445 1.00 86.25 88 LEU A C 1
ATOM 721 O O . LEU A 1 88 ? 13.049 2.057 -15.653 1.00 86.25 88 LEU A O 1
ATOM 725 N N . GLU A 1 89 ? 13.739 0.156 -14.699 1.00 82.50 89 GLU A N 1
ATOM 726 C CA . GLU A 1 89 ? 12.479 -0.248 -14.065 1.00 82.50 89 GLU A CA 1
ATOM 727 C C . GLU A 1 89 ? 12.033 0.691 -12.943 1.00 82.50 89 GLU A C 1
ATOM 729 O O . GLU A 1 89 ? 10.835 0.770 -12.659 1.00 82.50 89 GLU A O 1
ATOM 734 N N . ASP A 1 90 ? 12.992 1.383 -12.328 1.00 77.38 90 ASP A N 1
ATOM 735 C CA . ASP A 1 90 ? 12.777 2.304 -11.213 1.00 77.38 90 ASP A CA 1
ATOM 736 C C . ASP A 1 90 ? 12.563 3.750 -11.691 1.00 77.38 90 ASP A C 1
ATOM 738 O O . ASP A 1 90 ? 12.133 4.604 -10.914 1.00 77.38 90 ASP A O 1
ATOM 742 N N . GLU A 1 91 ? 12.822 4.047 -12.971 1.00 85.44 91 GLU A N 1
ATOM 743 C CA . GLU A 1 91 ? 12.538 5.363 -13.541 1.00 85.44 91 GLU A CA 1
ATOM 744 C C . GLU A 1 91 ? 11.010 5.574 -13.635 1.00 85.44 91 GLU A C 1
ATOM 746 O O . GLU A 1 91 ? 10.308 4.733 -14.211 1.00 85.44 91 GLU A O 1
ATOM 751 N N . PRO A 1 92 ? 10.453 6.675 -13.086 1.00 79.19 92 PRO A N 1
ATOM 752 C CA . PRO A 1 92 ? 9.005 6.833 -12.936 1.00 79.19 92 PRO A CA 1
ATOM 753 C C . PRO A 1 92 ? 8.193 6.689 -14.229 1.00 79.19 92 PRO A C 1
ATOM 755 O O . PRO A 1 92 ? 7.142 6.049 -14.220 1.00 79.19 92 PRO A O 1
ATOM 758 N N . ARG A 1 93 ? 8.674 7.238 -15.354 1.00 85.12 93 ARG A N 1
ATOM 759 C CA . ARG A 1 93 ? 7.970 7.169 -16.645 1.00 85.12 93 ARG A CA 1
ATOM 760 C C . ARG A 1 93 ? 8.038 5.765 -17.227 1.00 85.12 93 ARG A C 1
ATOM 762 O O . ARG A 1 93 ? 7.069 5.318 -17.835 1.00 85.12 93 ARG A O 1
ATOM 769 N N . PHE A 1 94 ? 9.145 5.048 -17.047 1.00 88.62 94 PHE A N 1
ATOM 770 C CA . PHE A 1 94 ? 9.226 3.648 -17.465 1.00 88.62 94 PHE A CA 1
ATOM 771 C C . PHE A 1 94 ? 8.361 2.731 -16.584 1.00 88.62 94 PHE A C 1
ATOM 773 O O . PHE A 1 94 ? 7.690 1.830 -17.097 1.00 88.62 94 PHE A O 1
ATOM 780 N N . SER A 1 95 ? 8.294 2.997 -15.277 1.00 82.88 95 SER A N 1
ATOM 781 C CA . SER A 1 95 ? 7.478 2.233 -14.323 1.00 82.88 95 SER A CA 1
ATOM 782 C C . SER A 1 95 ? 5.971 2.278 -14.645 1.00 82.88 95 SER A C 1
ATOM 784 O O . SER A 1 95 ? 5.241 1.310 -14.402 1.00 82.88 95 SER A O 1
ATOM 786 N N . GLU A 1 96 ? 5.481 3.333 -15.305 1.00 80.00 96 GLU A N 1
ATOM 787 C CA . GLU A 1 96 ? 4.105 3.378 -15.827 1.00 80.00 96 GLU A CA 1
ATOM 788 C C . GLU A 1 96 ? 3.844 2.297 -16.892 1.00 80.00 96 GLU A C 1
ATOM 790 O O . GLU A 1 96 ? 2.795 1.642 -16.889 1.00 80.00 96 GLU A O 1
ATOM 795 N N . TYR A 1 97 ? 4.805 2.053 -17.786 1.00 88.31 97 TYR A N 1
ATOM 796 C CA . TYR A 1 97 ? 4.713 0.996 -18.798 1.00 88.31 97 TYR A CA 1
ATOM 797 C C . TYR A 1 97 ? 4.740 -0.385 -18.144 1.00 88.31 97 TYR A C 1
ATOM 799 O O . TYR A 1 97 ? 3.893 -1.235 -18.430 1.00 88.31 97 TYR A O 1
ATOM 807 N N . VAL A 1 98 ? 5.645 -0.593 -17.192 1.00 86.69 98 VAL A N 1
ATOM 808 C CA . VAL A 1 98 ? 5.671 -1.806 -16.369 1.00 86.69 98 VAL A CA 1
ATOM 809 C C . VAL A 1 98 ? 4.319 -2.047 -15.686 1.00 86.69 98 VAL A C 1
ATOM 811 O O . VAL A 1 98 ? 3.776 -3.154 -15.747 1.00 86.69 98 VAL A O 1
ATOM 814 N N . THR A 1 99 ? 3.730 -1.002 -15.101 1.00 79.19 99 THR A N 1
ATOM 815 C CA . THR A 1 99 ? 2.422 -1.065 -14.436 1.00 79.19 99 THR A CA 1
ATOM 816 C C . THR A 1 99 ? 1.320 -1.487 -15.405 1.00 79.19 99 THR A C 1
ATOM 818 O O . THR A 1 99 ? 0.503 -2.346 -15.072 1.00 79.19 99 THR A O 1
ATOM 821 N N . ARG A 1 100 ? 1.312 -0.956 -16.633 1.00 81.12 100 ARG A N 1
ATOM 822 C CA . ARG A 1 100 ? 0.343 -1.344 -17.672 1.00 81.12 100 ARG A CA 1
ATOM 823 C C . ARG A 1 100 ? 0.489 -2.808 -18.091 1.00 81.12 100 ARG A C 1
ATOM 825 O O . ARG A 1 100 ? -0.519 -3.501 -18.207 1.00 81.12 100 ARG A O 1
ATOM 832 N N . VAL A 1 101 ? 1.716 -3.304 -18.273 1.00 87.00 101 VAL A N 1
ATOM 833 C CA . VAL A 1 101 ? 1.970 -4.735 -18.544 1.00 87.00 101 VAL A CA 1
ATOM 834 C C . VAL A 1 101 ? 1.405 -5.600 -17.424 1.00 87.00 101 VAL A C 1
ATOM 836 O O . VAL A 1 101 ? 0.692 -6.572 -17.677 1.00 87.00 101 VAL A O 1
ATOM 839 N N . TYR A 1 102 ? 1.698 -5.228 -16.181 1.00 78.62 102 TYR A N 1
ATOM 840 C CA . TYR A 1 102 ? 1.204 -5.925 -15.006 1.00 78.62 102 TYR A CA 1
ATOM 841 C C . TYR A 1 102 ? -0.337 -5.923 -14.940 1.00 78.62 102 TYR A C 1
ATOM 843 O O . TYR A 1 102 ? -0.930 -6.976 -14.711 1.00 78.62 102 TYR A O 1
ATOM 851 N N . GLN A 1 103 ? -0.999 -4.793 -15.209 1.00 74.81 103 GLN A N 1
ATOM 852 C CA . GLN A 1 103 ? -2.464 -4.699 -15.226 1.00 74.81 103 GLN A CA 1
ATOM 853 C C . GLN A 1 103 ? -3.090 -5.625 -16.278 1.00 74.81 103 GLN A C 1
ATOM 855 O O . GLN A 1 103 ? -4.089 -6.290 -15.999 1.00 74.81 103 GLN A O 1
ATOM 860 N N . GLU A 1 104 ? -2.500 -5.718 -17.470 1.00 82.31 104 GLU A N 1
ATOM 861 C CA . GLU A 1 104 ? -2.971 -6.633 -18.516 1.00 82.31 104 GLU A CA 1
ATOM 862 C C . GLU A 1 104 ? -2.770 -8.111 -18.142 1.00 82.31 104 GLU A C 1
ATOM 864 O O . GLU A 1 104 ? -3.641 -8.941 -18.409 1.00 82.31 104 GLU A O 1
ATOM 869 N N . ILE A 1 105 ? -1.669 -8.454 -17.465 1.00 82.81 105 ILE A N 1
ATOM 870 C CA . ILE A 1 105 ? -1.462 -9.801 -16.905 1.00 82.81 105 ILE A CA 1
ATOM 871 C C . ILE A 1 105 ? -2.486 -10.091 -15.800 1.00 82.81 105 ILE A C 1
ATOM 873 O O . ILE A 1 105 ? -3.075 -11.172 -15.770 1.00 82.81 105 ILE A O 1
ATOM 877 N N . ALA A 1 106 ? -2.756 -9.123 -14.923 1.00 72.19 106 ALA A N 1
ATOM 878 C CA . ALA A 1 106 ? -3.719 -9.268 -13.837 1.00 72.19 106 ALA A CA 1
ATOM 879 C C . ALA A 1 106 ? -5.146 -9.516 -14.356 1.00 72.19 106 ALA A C 1
ATOM 881 O O . ALA A 1 106 ? -5.854 -10.354 -13.798 1.00 72.19 106 ALA A O 1
ATOM 882 N N . LYS A 1 107 ? -5.550 -8.882 -15.470 1.00 72.56 107 LYS A N 1
ATOM 883 C CA . LYS A 1 107 ? -6.837 -9.165 -16.141 1.00 72.56 107 LYS A CA 1
ATOM 884 C C . LYS A 1 107 ? -6.952 -10.624 -16.593 1.00 72.56 107 LYS A C 1
ATOM 886 O O . LYS A 1 107 ? -8.026 -11.210 -16.489 1.00 72.56 107 LYS A O 1
ATOM 891 N N . GLN A 1 108 ? -5.857 -11.223 -17.066 1.00 77.50 108 GLN A N 1
ATOM 892 C CA . GLN A 1 108 ? -5.817 -12.640 -17.459 1.00 77.50 108 GLN A CA 1
ATOM 893 C C . GLN A 1 108 ? -5.859 -13.582 -16.246 1.00 77.50 108 GLN A C 1
ATOM 895 O O . GLN A 1 108 ? -6.303 -14.725 -16.354 1.00 77.50 108 GLN A O 1
ATOM 900 N N . TYR A 1 109 ? -5.421 -13.095 -15.087 1.00 69.19 109 TYR A N 1
ATOM 901 C CA . TYR A 1 109 ? -5.332 -13.833 -13.832 1.00 69.19 109 TYR A CA 1
ATOM 902 C C . TYR A 1 109 ? -6.370 -13.351 -12.803 1.00 69.19 109 TYR A C 1
ATOM 904 O O . TYR A 1 109 ? -6.088 -13.203 -11.613 1.00 69.19 109 TYR A O 1
ATOM 912 N N . TYR A 1 110 ? -7.602 -13.136 -13.279 1.00 54.22 110 TYR A N 1
ATOM 913 C CA . TYR A 1 110 ? -8.730 -12.538 -12.546 1.00 54.22 110 TYR A CA 1
ATOM 914 C C . TYR A 1 110 ? -9.033 -13.185 -11.179 1.00 54.22 110 TYR A C 1
ATOM 916 O O . TYR A 1 110 ? -9.600 -12.554 -10.295 1.00 54.22 110 TYR A O 1
ATOM 924 N N . VAL A 1 111 ? -8.654 -14.452 -10.990 1.00 50.03 111 VAL A N 1
ATOM 925 C CA . VAL A 1 111 ? -9.041 -15.267 -9.825 1.00 50.03 111 VAL A CA 1
ATOM 926 C C . VAL A 1 111 ? -8.149 -15.038 -8.593 1.00 50.03 111 VAL A C 1
ATOM 928 O O . VAL A 1 111 ? -8.580 -15.332 -7.483 1.00 50.03 111 VAL A O 1
ATOM 931 N N . HIS A 1 112 ? -6.930 -14.517 -8.756 1.00 51.22 112 HIS A N 1
ATOM 932 C CA . HIS A 1 112 ? -5.913 -14.547 -7.690 1.00 51.22 112 HIS A CA 1
ATOM 933 C C . HIS A 1 112 ? -5.315 -13.176 -7.338 1.00 51.22 112 HIS A C 1
ATOM 935 O O . HIS A 1 112 ? -4.506 -13.124 -6.423 1.00 51.22 112 HIS A O 1
ATOM 941 N N . LYS A 1 113 ? -5.716 -12.089 -8.031 1.00 58.84 113 LYS A N 1
ATOM 942 C CA . LYS A 1 113 ? -5.215 -10.706 -7.852 1.00 58.84 113 LYS A CA 1
ATOM 943 C C . LYS A 1 113 ? -3.700 -10.678 -7.583 1.00 58.84 113 LYS A C 1
ATOM 945 O O . LYS A 1 113 ? -3.290 -10.685 -6.442 1.00 58.84 113 LYS A O 1
ATOM 950 N N . ILE A 1 114 ? -2.840 -10.644 -8.597 1.00 58.97 114 ILE A N 1
ATOM 951 C CA . ILE A 1 114 ? -1.387 -10.489 -8.352 1.00 58.97 114 ILE A CA 1
ATOM 952 C C . ILE A 1 114 ? -1.114 -9.066 -7.863 1.00 58.97 114 ILE A C 1
ATOM 954 O O . ILE A 1 114 ? -1.810 -8.176 -8.325 1.00 58.97 114 ILE A O 1
ATOM 958 N N . TYR A 1 115 ? -0.111 -8.811 -7.024 1.00 59.50 115 TYR A N 1
ATOM 959 C CA . TYR A 1 115 ? 0.332 -7.462 -6.642 1.00 59.50 115 TYR A CA 1
ATOM 960 C C . TYR A 1 115 ? 1.830 -7.275 -6.925 1.00 59.50 115 TYR A C 1
ATOM 962 O O . TYR A 1 115 ? 2.613 -8.127 -6.508 1.00 59.50 115 TYR A O 1
ATOM 970 N N . PRO A 1 116 ? 2.276 -6.204 -7.610 1.00 54.19 116 PRO A N 1
ATOM 971 C CA . PRO A 1 116 ? 3.686 -5.992 -7.851 1.00 54.19 116 PRO A CA 1
ATOM 972 C C . PRO A 1 116 ? 4.333 -5.508 -6.557 1.00 54.19 116 PRO A C 1
ATOM 974 O O . PRO A 1 116 ? 4.038 -4.428 -6.050 1.00 54.19 116 PRO A O 1
ATOM 977 N N . LEU A 1 117 ? 5.244 -6.320 -6.040 1.00 58.59 117 LEU A N 1
ATOM 978 C CA . LEU A 1 117 ? 6.154 -5.970 -4.965 1.00 58.59 117 LEU A CA 1
ATOM 979 C C . LEU A 1 117 ? 7.379 -5.280 -5.577 1.00 58.59 117 LEU A C 1
ATOM 981 O O . LEU A 1 117 ? 8.514 -5.733 -5.425 1.00 58.59 117 LEU A O 1
ATOM 985 N N . GLN A 1 118 ? 7.154 -4.170 -6.286 1.00 54.62 118 GLN A N 1
ATOM 986 C CA . GLN A 1 118 ? 8.205 -3.155 -6.353 1.00 54.62 118 GLN A CA 1
ATOM 987 C C . GLN A 1 118 ? 8.504 -2.705 -4.917 1.00 54.62 118 GLN A C 1
ATOM 989 O O . GLN A 1 118 ? 7.713 -2.972 -4.005 1.00 54.62 118 GLN A O 1
ATOM 994 N N . LYS A 1 119 ? 9.623 -2.015 -4.692 1.00 49.59 119 LYS A N 1
ATOM 995 C CA . LYS A 1 119 ? 9.868 -1.292 -3.439 1.00 49.59 119 LYS A CA 1
ATOM 996 C C . LYS A 1 119 ? 8.857 -0.142 -3.344 1.00 49.59 119 LYS A C 1
ATOM 998 O O . LYS A 1 119 ? 9.170 1.021 -3.552 1.00 49.59 119 LYS A O 1
ATOM 1003 N N . LYS A 1 120 ? 7.592 -0.499 -3.154 1.00 47.25 120 LYS A N 1
ATOM 1004 C CA . LYS A 1 120 ? 6.456 0.392 -3.197 1.00 47.25 120 LYS A CA 1
ATOM 1005 C C . LYS A 1 120 ? 6.249 0.826 -1.768 1.00 47.25 120 LYS A C 1
ATOM 1007 O O . LYS A 1 120 ? 5.568 0.169 -0.977 1.00 47.25 120 LYS A O 1
ATOM 1012 N N . SER A 1 121 ? 6.874 1.947 -1.444 1.00 47.81 121 SER A N 1
ATOM 1013 C CA . SER A 1 121 ? 6.314 2.774 -0.404 1.00 47.81 121 SER A CA 1
ATOM 1014 C C . SER A 1 121 ? 4.939 3.205 -0.937 1.00 47.81 121 SER A C 1
ATOM 1016 O O . SER A 1 121 ? 4.825 3.872 -1.963 1.00 47.81 121 SER A O 1
ATOM 1018 N N . VAL A 1 122 ? 3.845 2.759 -0.308 1.00 53.44 122 VAL A N 1
ATOM 1019 C CA . VAL A 1 122 ? 2.561 3.462 -0.462 1.00 53.44 122 VAL A CA 1
ATOM 1020 C C . VAL A 1 122 ? 2.641 4.644 0.501 1.00 53.44 122 VAL A C 1
ATOM 1022 O O . VAL A 1 122 ? 1.901 4.798 1.472 1.00 53.44 122 VAL A O 1
ATOM 1025 N N . GLU A 1 123 ? 3.658 5.465 0.274 1.00 55.25 123 GLU A N 1
ATOM 1026 C CA . GLU A 1 123 ? 3.832 6.727 0.944 1.00 55.25 123 GLU A CA 1
ATOM 1027 C C . GLU A 1 123 ? 2.979 7.702 0.170 1.00 55.25 123 GLU A C 1
ATOM 1029 O O . GLU A 1 123 ? 3.371 8.155 -0.897 1.00 55.25 123 GLU A O 1
ATOM 1034 N N . SER A 1 124 ? 1.777 7.983 0.668 1.00 56.53 124 SER A N 1
ATOM 1035 C CA . SER A 1 124 ? 1.369 9.369 0.951 1.00 56.53 124 SER A CA 1
ATOM 1036 C C . SER A 1 124 ? -0.137 9.597 0.904 1.00 56.53 124 SER A C 1
ATOM 1038 O O . SER A 1 124 ? -0.584 10.488 1.618 1.00 56.53 124 SER A O 1
ATOM 1040 N N . ASN A 1 125 ? -0.937 8.792 0.199 1.00 70.88 125 ASN A N 1
ATOM 1041 C CA . ASN A 1 125 ? -2.279 9.236 -0.217 1.00 70.88 125 ASN A CA 1
ATOM 1042 C C . ASN A 1 125 ? -3.454 8.430 0.340 1.00 70.88 125 ASN A C 1
ATOM 1044 O O . ASN A 1 125 ? -4.486 8.326 -0.308 1.00 70.88 125 ASN A O 1
ATOM 1048 N N . GLY A 1 126 ? -3.330 7.901 1.552 1.00 88.00 126 GLY A N 1
ATOM 1049 C CA . GLY A 1 126 ? -4.398 7.158 2.214 1.00 88.00 126 GLY A CA 1
ATOM 1050 C C . GLY A 1 126 ? -4.418 7.351 3.724 1.00 88.00 126 GLY A C 1
ATOM 1051 O O . GLY A 1 126 ? -3.553 8.022 4.291 1.00 88.00 126 GLY A O 1
ATOM 1052 N N . LEU A 1 127 ? -5.410 6.735 4.364 1.00 94.31 127 LEU A N 1
ATOM 1053 C CA . LEU A 1 127 ? -5.540 6.663 5.819 1.00 94.31 127 LEU A CA 1
ATOM 1054 C C . LEU A 1 127 ? -5.771 5.211 6.237 1.00 94.31 127 LEU A C 1
ATOM 1056 O O . LEU A 1 127 ? -6.607 4.506 5.668 1.00 94.31 127 LEU A O 1
ATOM 1060 N N . GLY A 1 128 ? -5.022 4.787 7.244 1.00 94.69 128 GLY A N 1
ATOM 1061 C CA . GLY A 1 128 ? -5.090 3.473 7.848 1.00 94.69 128 GLY A CA 1
ATOM 1062 C C . GLY A 1 128 ? -5.835 3.454 9.170 1.00 94.69 128 GLY A C 1
ATOM 1063 O O . GLY A 1 128 ? -5.813 4.436 9.906 1.00 94.69 128 GLY A O 1
ATOM 1064 N N . PHE A 1 129 ? -6.447 2.314 9.482 1.00 94.81 129 PHE A N 1
ATOM 1065 C CA . PHE A 1 129 ? -7.119 2.030 10.746 1.00 94.81 129 PHE A CA 1
ATOM 1066 C C . PHE A 1 129 ? -6.554 0.771 11.390 1.00 94.81 129 PHE A C 1
ATOM 1068 O O . PHE A 1 129 ? -6.313 -0.229 10.713 1.00 94.81 129 PHE A O 1
ATOM 1075 N N . ILE A 1 130 ? -6.398 0.823 12.709 1.00 93.56 130 ILE A N 1
ATOM 1076 C CA . ILE A 1 130 ? -6.067 -0.310 13.572 1.00 93.56 130 ILE A CA 1
ATOM 1077 C C . ILE A 1 130 ? -7.363 -0.766 14.233 1.00 93.56 130 ILE A C 1
ATOM 1079 O O . ILE A 1 130 ? -8.012 0.020 14.931 1.00 93.56 130 ILE A O 1
ATOM 1083 N N . ILE A 1 131 ? -7.753 -2.018 14.006 1.00 92.12 131 ILE A N 1
ATOM 1084 C CA . ILE A 1 131 ? -9.078 -2.517 14.377 1.00 92.12 131 ILE A CA 1
ATOM 1085 C C . ILE A 1 131 ? -8.929 -3.729 15.295 1.00 92.12 131 ILE A C 1
ATOM 1087 O O . ILE A 1 131 ? -8.258 -4.700 14.953 1.00 92.12 131 ILE A O 1
ATOM 1091 N N . ASP A 1 132 ? -9.576 -3.688 16.463 1.00 89.38 132 ASP A N 1
ATOM 1092 C CA . ASP A 1 132 ? -9.657 -4.840 17.367 1.00 89.38 132 ASP A CA 1
ATOM 1093 C C . ASP A 1 132 ? -10.540 -5.925 16.735 1.00 89.38 132 ASP A C 1
ATOM 1095 O O . ASP A 1 132 ? -11.731 -5.731 16.481 1.00 89.38 132 ASP A O 1
ATOM 1099 N N . SER A 1 133 ? -9.959 -7.098 16.495 1.00 85.94 133 SER A N 1
ATOM 1100 C CA . SER A 1 133 ? -10.600 -8.214 15.800 1.00 85.9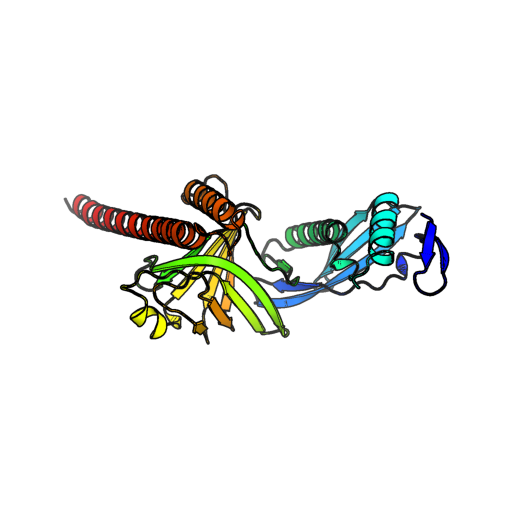4 133 SER A CA 1
ATOM 1101 C C . SER A 1 133 ? -11.803 -8.781 16.548 1.00 85.94 133 SER A C 1
ATOM 1103 O O . SER A 1 133 ? -12.694 -9.338 15.900 1.00 85.94 133 SER A O 1
ATOM 1105 N N . ARG A 1 134 ? -11.853 -8.635 17.880 1.00 84.44 134 ARG A N 1
ATOM 1106 C CA . ARG A 1 134 ? -12.910 -9.166 18.757 1.00 84.44 134 ARG A CA 1
ATOM 1107 C C . ARG A 1 134 ? -14.108 -8.235 18.807 1.00 84.44 134 ARG A C 1
ATOM 1109 O O . ARG A 1 134 ? -15.249 -8.683 18.761 1.00 84.44 134 ARG A O 1
ATOM 1116 N N . THR A 1 135 ? -13.844 -6.939 18.936 1.00 84.44 135 THR A N 1
ATOM 1117 C CA . THR A 1 135 ? -14.890 -5.922 19.124 1.00 84.44 135 THR A CA 1
ATOM 1118 C C . THR A 1 135 ? -15.255 -5.190 17.839 1.00 84.44 135 THR A C 1
ATOM 1120 O O . THR A 1 135 ? -16.225 -4.434 17.838 1.00 84.44 135 THR A O 1
ATOM 1123 N N . LYS A 1 136 ? -14.476 -5.386 16.767 1.00 85.19 136 LYS A N 1
ATOM 1124 C CA . LYS A 1 136 ? -14.558 -4.652 15.493 1.00 85.19 136 LYS A CA 1
ATOM 1125 C C . LYS A 1 136 ? -14.511 -3.135 15.676 1.00 85.19 136 LYS A C 1
ATOM 1127 O O . LYS A 1 136 ? -15.054 -2.384 14.876 1.00 85.19 136 LYS A O 1
ATOM 1132 N N . THR A 1 137 ? -13.878 -2.690 16.759 1.00 87.19 137 THR A N 1
ATOM 1133 C CA . THR A 1 137 ? -13.749 -1.275 17.097 1.00 87.19 137 THR A CA 1
ATOM 1134 C C . THR A 1 137 ? -12.420 -0.752 16.576 1.00 87.19 137 THR A C 1
ATOM 1136 O O . THR A 1 137 ? -11.381 -1.384 16.762 1.00 87.19 137 THR A O 1
ATOM 1139 N N . GLU A 1 138 ? -12.459 0.414 15.945 1.00 91.88 138 GLU A N 1
ATOM 1140 C CA . GLU A 1 138 ? -11.267 1.167 15.566 1.00 91.88 138 GLU A CA 1
ATOM 1141 C C . GLU A 1 138 ? -10.629 1.782 16.810 1.00 91.88 138 GLU A C 1
ATOM 1143 O O . GLU A 1 138 ? -11.278 2.504 17.570 1.00 91.88 138 GLU A O 1
ATOM 1148 N N . ILE A 1 139 ? -9.355 1.473 17.026 1.00 91.06 139 ILE A N 1
ATOM 1149 C CA . ILE A 1 139 ? -8.604 1.911 18.208 1.00 91.06 139 ILE A CA 1
ATOM 1150 C C . ILE A 1 139 ? -7.462 2.865 17.863 1.00 91.06 139 ILE A C 1
ATOM 1152 O O . ILE A 1 139 ? -6.911 3.501 18.759 1.00 91.06 139 ILE A O 1
ATOM 1156 N N . GLY A 1 140 ? -7.110 2.976 16.583 1.00 92.31 140 GLY A N 1
ATOM 1157 C CA . GLY A 1 140 ? -6.018 3.816 16.121 1.00 92.31 140 GLY A CA 1
ATOM 1158 C C . GLY A 1 140 ? -6.040 4.050 14.617 1.00 92.31 140 GLY A C 1
ATOM 1159 O O . GLY A 1 140 ? -6.771 3.379 13.886 1.00 92.31 140 GLY A O 1
ATOM 1160 N N . THR A 1 141 ? -5.217 4.990 14.166 1.00 94.25 141 THR A N 1
ATOM 1161 C CA . THR A 1 141 ? -4.979 5.311 12.758 1.00 94.25 141 THR A CA 1
ATOM 1162 C C . THR A 1 141 ? -3.493 5.255 12.413 1.00 94.25 141 THR A C 1
ATOM 1164 O O . THR A 1 141 ? -2.640 5.280 13.298 1.00 94.25 141 THR A O 1
ATOM 1167 N N . PHE A 1 142 ? -3.172 5.185 11.123 1.00 92.81 142 PHE A N 1
ATOM 1168 C CA . PHE A 1 142 ? -1.808 5.340 10.606 1.00 92.81 142 PHE A CA 1
ATOM 1169 C C . PHE A 1 142 ? -1.830 6.013 9.231 1.00 92.81 142 PHE A C 1
ATOM 1171 O O . PHE A 1 142 ? -2.789 5.855 8.477 1.00 92.81 142 PHE A O 1
ATOM 1178 N N . GLU A 1 143 ? -0.792 6.772 8.881 1.00 90.88 143 GLU A N 1
ATOM 1179 C CA . GLU A 1 143 ? -0.839 7.657 7.702 1.00 90.88 143 GLU A CA 1
ATOM 1180 C C . GLU A 1 143 ? -0.167 7.070 6.457 1.00 90.88 143 GLU A C 1
ATOM 1182 O O . GLU A 1 143 ? -0.373 7.566 5.342 1.00 90.88 143 GLU A O 1
ATOM 1187 N N . SER A 1 144 ? 0.657 6.037 6.609 1.00 88.56 144 SER A N 1
ATOM 1188 C CA . SER A 1 144 ? 1.288 5.362 5.475 1.00 88.56 144 SER A CA 1
ATOM 1189 C C . SER A 1 144 ? 1.595 3.903 5.759 1.00 88.56 144 SER A C 1
ATOM 1191 O O . SER A 1 144 ? 1.795 3.497 6.907 1.00 88.56 144 SER A O 1
ATOM 1193 N N . ILE A 1 145 ? 1.640 3.139 4.671 1.00 87.25 145 ILE A N 1
ATOM 1194 C CA . ILE A 1 145 ? 2.054 1.746 4.646 1.00 87.25 145 ILE A CA 1
ATOM 1195 C C . ILE A 1 145 ? 3.216 1.591 3.667 1.00 87.25 145 ILE A C 1
ATOM 1197 O O . ILE A 1 145 ? 3.146 2.010 2.513 1.00 87.25 145 ILE A O 1
ATOM 1201 N N . GLU A 1 146 ? 4.286 0.955 4.118 1.00 83.94 146 GLU A N 1
ATOM 1202 C CA . GLU A 1 146 ? 5.340 0.459 3.239 1.00 83.94 146 GLU A CA 1
ATOM 1203 C C . GLU A 1 146 ? 5.329 -1.055 3.243 1.00 83.94 146 GLU A C 1
ATOM 1205 O O . GLU A 1 146 ? 5.163 -1.674 4.295 1.00 83.94 146 GLU A O 1
ATOM 1210 N N . ILE A 1 147 ? 5.514 -1.645 2.066 1.00 79.31 147 ILE A N 1
ATOM 1211 C CA . ILE A 1 147 ? 5.507 -3.092 1.884 1.00 79.31 147 ILE A CA 1
ATOM 1212 C C . ILE A 1 147 ? 6.815 -3.470 1.197 1.00 79.31 147 ILE A C 1
ATOM 1214 O O . ILE A 1 147 ? 7.047 -3.084 0.053 1.00 79.31 147 ILE A O 1
ATOM 1218 N N . GLU A 1 148 ? 7.669 -4.232 1.881 1.00 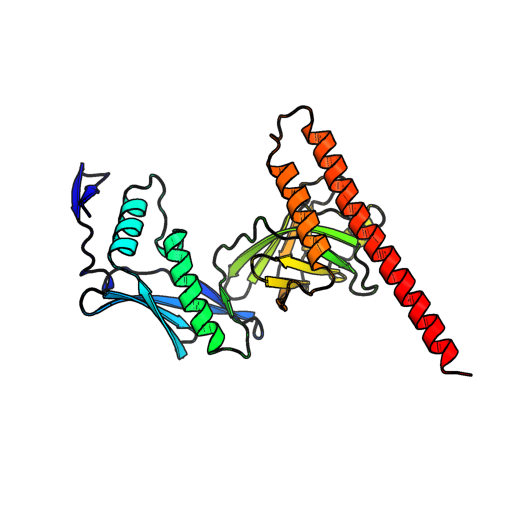73.81 148 GLU A N 1
ATOM 1219 C CA . GLU A 1 148 ? 8.927 -4.725 1.309 1.00 73.81 148 GLU A CA 1
ATOM 1220 C C . GLU A 1 148 ? 8.992 -6.258 1.384 1.00 73.81 148 GLU A C 1
ATOM 1222 O O . GLU A 1 148 ? 8.897 -6.841 2.475 1.00 73.81 148 GLU A O 1
ATOM 1227 N N . PRO A 1 149 ? 9.210 -6.944 0.249 1.00 65.06 149 PRO A N 1
ATOM 1228 C CA . PRO A 1 149 ? 9.579 -8.352 0.259 1.00 65.06 149 PRO A CA 1
ATOM 1229 C C . PRO A 1 149 ? 11.028 -8.523 0.726 1.00 65.06 149 PRO A C 1
ATOM 1231 O O . PRO A 1 149 ? 11.964 -8.150 0.017 1.00 65.06 149 PRO A O 1
ATOM 1234 N N . LYS A 1 150 ? 11.242 -9.174 1.873 1.00 61.28 150 LYS A N 1
ATOM 1235 C CA . LYS A 1 150 ? 12.595 -9.535 2.332 1.00 61.28 150 LYS A CA 1
ATOM 1236 C C . LYS A 1 150 ? 13.105 -10.835 1.713 1.00 61.28 150 LYS A C 1
ATOM 1238 O O . LYS A 1 150 ? 14.299 -10.968 1.466 1.00 61.28 150 LYS A O 1
ATOM 1243 N N . SER A 1 151 ? 12.218 -11.789 1.444 1.00 57.03 151 SER A N 1
ATOM 1244 C CA . SER A 1 151 ? 12.528 -13.080 0.810 1.00 57.03 151 SER A CA 1
ATOM 1245 C C . SER A 1 151 ? 11.300 -13.602 0.055 1.00 57.03 151 SER A C 1
ATOM 1247 O O . SER A 1 151 ? 10.261 -12.953 0.095 1.00 57.03 151 SER A O 1
ATOM 1249 N N . GLU A 1 152 ? 11.401 -14.760 -0.610 1.00 51.12 152 GLU A N 1
ATOM 1250 C CA . GLU A 1 152 ? 10.277 -15.426 -1.307 1.00 51.12 152 GLU A CA 1
ATOM 1251 C C . GLU A 1 152 ? 9.080 -15.753 -0.395 1.00 51.12 152 GLU A C 1
ATOM 1253 O O . GLU A 1 152 ? 7.974 -15.944 -0.887 1.00 51.12 152 GLU A O 1
ATOM 1258 N N . LEU A 1 153 ? 9.287 -15.794 0.925 1.00 55.25 153 LEU A N 1
ATOM 1259 C CA . LEU A 1 153 ? 8.274 -16.192 1.910 1.00 55.25 153 LEU A CA 1
ATOM 1260 C C . LEU A 1 153 ? 8.023 -15.129 2.985 1.00 55.25 153 LEU A C 1
ATOM 1262 O O . LEU A 1 153 ? 7.228 -15.348 3.895 1.00 55.25 153 LEU A O 1
ATOM 1266 N N . THR A 1 154 ? 8.739 -14.003 2.955 1.00 64.31 154 THR A N 1
ATOM 1267 C CA . THR A 1 154 ? 8.672 -13.012 4.033 1.00 64.31 154 THR A CA 1
ATOM 1268 C C . THR A 1 154 ? 8.461 -11.622 3.475 1.00 64.31 154 THR A C 1
ATOM 1270 O O . THR A 1 154 ? 9.339 -11.053 2.823 1.00 64.31 154 THR A O 1
ATOM 1273 N N . VAL A 1 155 ? 7.316 -11.048 3.827 1.00 71.56 155 VAL A N 1
ATOM 1274 C CA . VAL A 1 155 ? 6.979 -9.648 3.577 1.00 71.56 155 VAL A CA 1
ATOM 1275 C C . VAL A 1 155 ? 6.955 -8.909 4.900 1.00 71.56 155 VAL A C 1
ATOM 1277 O O . VAL A 1 155 ? 6.459 -9.417 5.909 1.00 71.56 155 VAL A O 1
ATOM 1280 N N . THR A 1 156 ? 7.573 -7.733 4.901 1.00 79.25 156 THR A N 1
ATOM 1281 C CA . THR A 1 156 ? 7.540 -6.809 6.029 1.00 79.25 156 THR A CA 1
ATOM 1282 C C . THR A 1 156 ? 6.654 -5.630 5.663 1.00 79.25 156 THR A C 1
ATOM 1284 O O . THR A 1 156 ? 6.770 -5.086 4.565 1.00 79.25 156 THR A O 1
ATOM 1287 N N . TYR A 1 157 ? 5.779 -5.258 6.590 1.00 83.94 157 TYR A N 1
ATOM 1288 C CA . TYR A 1 157 ? 4.903 -4.104 6.479 1.00 83.94 157 TYR A CA 1
ATOM 1289 C C . TYR A 1 157 ? 5.319 -3.085 7.537 1.00 83.94 157 TYR A C 1
ATOM 1291 O O . TYR A 1 157 ? 5.437 -3.441 8.711 1.00 83.94 157 TYR A O 1
ATOM 1299 N N . TRP A 1 158 ? 5.517 -1.830 7.146 1.00 87.25 158 TRP A N 1
ATOM 1300 C CA . TRP A 1 158 ? 5.710 -0.726 8.086 1.00 87.25 158 TRP A CA 1
ATOM 1301 C C . TRP A 1 158 ? 4.500 0.181 8.043 1.00 87.25 158 TRP A C 1
ATOM 1303 O O . TRP A 1 158 ? 4.166 0.721 6.992 1.00 87.25 158 TRP A O 1
ATOM 1313 N N . LEU A 1 159 ? 3.860 0.358 9.192 1.00 89.94 159 LEU A N 1
ATOM 1314 C CA . LEU A 1 159 ? 2.814 1.349 9.387 1.00 89.94 159 LEU A CA 1
ATOM 1315 C C . LEU A 1 159 ? 3.458 2.544 10.075 1.00 89.94 159 LEU A C 1
ATOM 1317 O O . LEU A 1 159 ? 3.939 2.408 11.203 1.00 89.94 159 LEU A O 1
ATOM 1321 N N . LYS A 1 160 ? 3.508 3.693 9.399 1.00 88.25 160 LYS A N 1
ATOM 1322 C CA . LYS A 1 160 ? 4.119 4.909 9.950 1.00 88.25 160 LYS A CA 1
ATOM 1323 C C . LYS A 1 160 ? 3.052 5.892 10.411 1.00 88.25 160 LYS A C 1
ATOM 1325 O O . LYS A 1 160 ? 1.930 5.916 9.896 1.00 88.25 160 LYS A O 1
ATOM 1330 N N . HIS A 1 161 ? 3.461 6.746 11.337 1.00 88.44 161 HIS A N 1
ATOM 1331 C CA . HIS A 1 161 ? 2.635 7.785 11.931 1.00 88.44 161 HIS A CA 1
ATOM 1332 C C . HIS A 1 161 ? 1.404 7.233 12.645 1.00 88.44 161 HIS A C 1
ATOM 1334 O O . HIS A 1 161 ? 0.261 7.600 12.375 1.00 88.44 161 HIS A O 1
ATOM 1340 N N . VAL A 1 162 ? 1.664 6.267 13.520 1.00 90.44 162 VAL A N 1
ATOM 1341 C CA . VAL A 1 162 ? 0.634 5.525 14.238 1.00 90.44 162 VAL A CA 1
ATOM 1342 C C . VAL A 1 162 ? 0.100 6.347 15.408 1.00 90.44 162 VAL A C 1
ATOM 1344 O O . VAL A 1 162 ? 0.837 6.714 16.322 1.00 90.44 162 VAL A O 1
ATOM 1347 N N . LEU A 1 163 ? -1.210 6.565 15.431 1.00 89.81 163 LEU A N 1
ATOM 1348 C CA . LEU A 1 163 ? -1.912 7.186 16.548 1.00 89.81 163 LEU A CA 1
ATOM 1349 C C . LEU A 1 163 ? -2.890 6.182 17.138 1.00 89.81 163 LEU A C 1
ATOM 1351 O O . LEU A 1 163 ? -3.721 5.630 16.425 1.00 89.81 163 LEU A O 1
ATOM 1355 N N . ILE A 1 164 ? -2.807 5.944 18.442 1.00 88.50 164 ILE A N 1
ATOM 1356 C CA . ILE A 1 164 ? -3.707 5.038 19.161 1.00 88.50 164 ILE A CA 1
ATOM 1357 C C . ILE A 1 164 ? -4.446 5.842 20.213 1.00 88.50 164 ILE A C 1
ATOM 1359 O O . ILE A 1 164 ? -3.876 6.724 20.853 1.00 88.50 164 ILE A O 1
ATOM 1363 N N . LEU A 1 165 ? -5.734 5.552 20.383 1.00 86.88 165 LEU A N 1
ATOM 1364 C CA . LEU A 1 165 ? -6.513 6.118 21.473 1.00 86.88 165 LEU A CA 1
ATOM 1365 C C . LEU A 1 165 ? -5.812 5.803 22.804 1.00 86.88 165 LEU A C 1
ATOM 1367 O O . LEU A 1 165 ? -5.634 4.620 23.096 1.00 86.88 165 LEU A O 1
ATOM 1371 N N . PRO A 1 166 ? -5.513 6.799 23.659 1.00 83.38 166 PRO A N 1
ATOM 1372 C CA . PRO A 1 166 ? -4.737 6.572 24.883 1.00 83.38 166 PRO A CA 1
ATOM 1373 C C . PRO A 1 166 ? -5.304 5.479 25.805 1.00 83.38 166 PRO A C 1
ATOM 1375 O O . PRO A 1 166 ? -4.567 4.787 26.497 1.00 83.38 166 PRO A O 1
ATOM 1378 N N . SER A 1 167 ? -6.624 5.257 25.786 1.00 83.94 167 SER A N 1
ATOM 1379 C CA . SER A 1 167 ? -7.267 4.190 26.566 1.00 83.94 167 SER A CA 1
ATOM 1380 C C . SER A 1 167 ? -6.968 2.767 26.072 1.00 83.94 167 SER A C 1
ATOM 1382 O O . SER A 1 167 ? -7.337 1.815 26.751 1.00 83.94 167 SER A O 1
ATOM 1384 N N . TYR A 1 168 ? -6.381 2.613 24.884 1.00 83.94 168 TYR A N 1
ATOM 1385 C CA . TYR A 1 168 ? -6.087 1.330 24.244 1.00 83.94 168 TYR A CA 1
ATOM 1386 C C . TYR A 1 168 ? -4.588 1.044 24.125 1.00 83.94 168 TYR A C 1
ATOM 1388 O O . TYR A 1 168 ? -4.246 -0.095 23.828 1.00 83.94 168 TYR A O 1
ATOM 1396 N N . THR A 1 169 ? -3.695 2.009 24.375 1.00 82.50 169 THR A N 1
ATOM 1397 C CA . THR A 1 169 ? -2.250 1.837 24.144 1.00 82.50 169 THR A CA 1
ATOM 1398 C C . THR A 1 169 ? -1.675 0.637 24.891 1.00 82.50 169 THR A C 1
ATOM 1400 O O . THR A 1 169 ? -1.034 -0.217 24.282 1.00 82.50 169 THR A O 1
ATOM 1403 N N . GLU A 1 170 ? -1.949 0.505 26.191 1.00 81.81 170 GLU A N 1
ATOM 1404 C CA . GLU A 1 170 ? -1.433 -0.617 26.986 1.00 81.81 170 GLU A CA 1
ATOM 1405 C C . GLU A 1 170 ? -1.972 -1.970 26.486 1.00 81.81 170 GLU A C 1
ATOM 1407 O O . GLU A 1 170 ? -1.211 -2.917 26.276 1.00 81.81 170 GLU A O 1
ATOM 1412 N N . GLN A 1 171 ? -3.279 -2.047 26.215 1.00 83.19 171 GLN A N 1
ATOM 1413 C CA . GLN A 1 171 ? -3.922 -3.251 25.680 1.00 83.19 171 GLN A CA 1
ATOM 1414 C C . GLN A 1 171 ? -3.383 -3.618 24.290 1.00 83.19 171 GLN A C 1
ATOM 1416 O O . GLN A 1 171 ? -3.267 -4.803 23.963 1.00 83.19 171 GLN A O 1
ATOM 1421 N N . PHE A 1 172 ? -3.075 -2.613 23.471 1.00 82.69 172 PHE A N 1
ATOM 1422 C CA . PHE A 1 172 ? -2.506 -2.776 22.143 1.00 82.69 172 PHE A CA 1
ATOM 1423 C C . PHE A 1 172 ? -1.101 -3.371 22.210 1.00 82.69 172 PHE A C 1
ATOM 1425 O O . PHE A 1 172 ? -0.829 -4.370 21.547 1.00 82.69 172 PHE A O 1
ATOM 1432 N N . VAL A 1 173 ? -0.252 -2.826 23.088 1.00 78.69 173 VAL A N 1
ATOM 1433 C CA . VAL A 1 173 ? 1.113 -3.318 23.317 1.00 78.69 173 VAL A CA 1
ATOM 1434 C C . VAL A 1 173 ? 1.126 -4.768 23.805 1.00 78.69 173 VAL A C 1
ATOM 1436 O O . VAL A 1 173 ? 1.980 -5.549 23.390 1.00 78.69 173 VAL A O 1
ATOM 1439 N N . GLN A 1 174 ? 0.165 -5.155 24.645 1.00 80.56 174 GLN A N 1
ATOM 1440 C CA . GLN A 1 174 ? 0.109 -6.501 25.222 1.00 80.56 174 GLN A CA 1
ATOM 1441 C C . GLN A 1 174 ? -0.491 -7.566 24.286 1.00 80.56 174 GLN A C 1
ATOM 1443 O O . GLN A 1 174 ? -0.138 -8.736 24.413 1.00 80.56 174 GLN A O 1
ATOM 1448 N N . ASN A 1 175 ? -1.387 -7.196 23.361 1.00 81.00 175 ASN A N 1
ATOM 1449 C CA . ASN A 1 175 ? -2.201 -8.154 22.592 1.00 81.00 175 ASN A CA 1
ATOM 1450 C C . ASN A 1 175 ? -2.126 -7.935 21.077 1.00 81.00 175 ASN A C 1
ATOM 1452 O O . ASN A 1 175 ? -3.143 -7.893 20.392 1.00 81.00 175 ASN A O 1
ATOM 1456 N N . THR A 1 176 ? -0.925 -7.794 20.536 1.00 74.19 176 THR A N 1
ATOM 1457 C CA . THR A 1 176 ? -0.701 -7.399 19.136 1.00 74.19 176 THR A CA 1
ATOM 1458 C C . THR A 1 176 ? -1.362 -8.301 18.087 1.00 74.19 176 THR A C 1
ATOM 1460 O O . THR A 1 176 ? -1.749 -7.818 17.027 1.00 74.19 176 THR A O 1
ATOM 1463 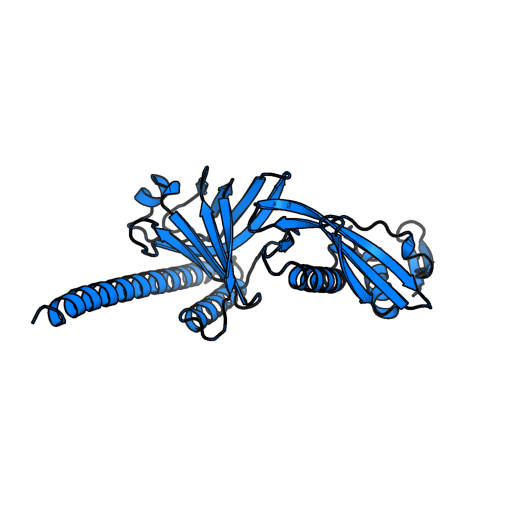N N . ASN A 1 177 ? -1.563 -9.585 18.386 1.00 76.06 177 ASN A N 1
ATOM 1464 C CA . ASN A 1 177 ? -2.213 -10.536 17.476 1.00 76.06 177 ASN A CA 1
ATOM 1465 C C . ASN A 1 177 ? -3.745 -10.386 17.407 1.00 76.06 177 ASN A C 1
ATOM 1467 O O . ASN A 1 177 ? -4.377 -11.022 16.570 1.00 76.06 177 ASN A O 1
ATOM 1471 N N . ASP A 1 178 ? -4.357 -9.574 18.275 1.00 85.50 178 ASP A N 1
ATOM 1472 C CA . ASP A 1 178 ? -5.808 -9.363 18.285 1.00 85.50 178 ASP A CA 1
ATOM 1473 C C . ASP A 1 178 ? -6.253 -8.273 17.300 1.00 85.50 178 ASP A C 1
ATOM 1475 O O . ASP A 1 178 ? -7.437 -7.938 17.256 1.00 85.50 178 ASP A O 1
ATOM 1479 N N . TYR A 1 179 ? -5.345 -7.707 16.502 1.00 88.44 179 TYR A N 1
ATOM 1480 C CA . TYR A 1 179 ? -5.633 -6.573 15.627 1.00 88.44 179 TYR A CA 1
ATOM 1481 C C . TYR A 1 179 ? -5.402 -6.906 14.157 1.00 88.44 179 TYR A C 1
ATOM 1483 O O . TYR A 1 179 ? -4.460 -7.613 13.799 1.00 88.44 179 TYR A O 1
ATOM 1491 N N . PHE A 1 180 ? -6.249 -6.332 13.308 1.00 91.12 180 PHE A N 1
ATOM 1492 C CA . PHE A 1 180 ? -6.022 -6.257 11.871 1.00 91.12 180 PHE A CA 1
ATOM 1493 C C . PHE A 1 180 ? -5.976 -4.794 11.435 1.00 91.12 180 PHE A C 1
ATOM 1495 O O . PHE A 1 180 ? -6.426 -3.890 12.153 1.00 91.12 180 PHE A O 1
ATOM 1502 N N . TYR A 1 181 ? -5.405 -4.559 10.261 1.00 92.81 181 TYR A N 1
ATOM 1503 C CA . TYR A 1 181 ? -5.101 -3.221 9.771 1.00 92.81 181 TYR A CA 1
ATOM 1504 C C . TYR A 1 181 ? -5.750 -3.013 8.412 1.00 92.81 181 TYR A C 1
ATOM 1506 O O . TYR A 1 181 ? -5.630 -3.867 7.542 1.00 92.81 181 TYR A O 1
ATOM 1514 N N . ALA A 1 182 ? -6.418 -1.882 8.212 1.00 93.62 182 ALA A N 1
ATOM 1515 C CA . ALA A 1 182 ? -7.052 -1.547 6.939 1.00 93.62 182 ALA A CA 1
ATOM 1516 C C . ALA A 1 182 ? -6.567 -0.180 6.457 1.00 93.62 182 ALA A C 1
ATOM 1518 O O . ALA A 1 182 ? -6.807 0.815 7.135 1.00 93.62 182 ALA A O 1
ATOM 1519 N N . TYR A 1 183 ? -5.901 -0.121 5.304 1.00 93.62 183 TYR A N 1
ATOM 1520 C CA . TYR A 1 183 ? -5.426 1.117 4.683 1.00 93.62 183 TYR A CA 1
ATOM 1521 C C . TYR A 1 183 ? -6.236 1.455 3.438 1.00 93.62 183 TYR A C 1
ATOM 1523 O O . TYR A 1 183 ? -6.291 0.665 2.501 1.00 93.62 183 TYR A O 1
ATOM 1531 N N . TYR A 1 184 ? -6.858 2.629 3.429 1.00 92.94 184 TYR A N 1
ATOM 1532 C CA . TYR A 1 184 ? -7.737 3.080 2.356 1.00 92.94 184 TYR A CA 1
ATOM 1533 C C . TYR A 1 184 ? -6.990 4.056 1.451 1.00 92.94 184 TYR A C 1
ATOM 1535 O O . TYR A 1 184 ? -6.604 5.134 1.904 1.00 92.94 184 TYR A O 1
ATOM 1543 N N . ASP A 1 185 ? -6.824 3.696 0.180 1.00 89.06 185 ASP A N 1
ATOM 1544 C CA . ASP A 1 185 ? -6.112 4.489 -0.822 1.00 89.06 185 ASP A CA 1
ATOM 1545 C C . ASP A 1 185 ? -7.047 4.847 -1.997 1.00 89.06 185 ASP A C 1
ATOM 1547 O O . ASP A 1 185 ? -7.296 4.018 -2.883 1.00 89.06 185 ASP A O 1
ATOM 1551 N N . PRO A 1 186 ? -7.576 6.086 -2.036 1.00 86.06 186 PRO A N 1
ATOM 1552 C CA . PRO A 1 186 ? -8.374 6.577 -3.153 1.00 86.06 186 PRO A CA 1
ATOM 1553 C C . PRO A 1 186 ? -7.641 6.577 -4.499 1.00 86.06 186 PRO A C 1
ATOM 1555 O O . PRO A 1 186 ? -8.301 6.461 -5.528 1.00 86.06 186 PRO A O 1
ATOM 1558 N N . GLN A 1 187 ? -6.311 6.733 -4.531 1.00 82.94 187 GLN A N 1
ATOM 1559 C CA . GLN A 1 187 ? -5.573 6.833 -5.795 1.00 82.94 187 GLN A CA 1
ATOM 1560 C C . GLN A 1 187 ? -5.489 5.488 -6.504 1.00 82.94 187 GLN A C 1
ATOM 1562 O O . GLN A 1 187 ? -5.695 5.417 -7.714 1.00 82.94 187 GLN A O 1
ATOM 1567 N N . SER A 1 188 ? -5.220 4.418 -5.752 1.00 75.38 188 SER A N 1
ATOM 1568 C CA . SER A 1 188 ? -5.250 3.059 -6.300 1.00 75.38 188 SER A CA 1
ATOM 1569 C C . SER A 1 188 ? -6.651 2.444 -6.335 1.00 75.38 188 SER A C 1
ATOM 1571 O O . SER A 1 188 ? -6.812 1.367 -6.910 1.00 75.38 188 SER A O 1
ATOM 1573 N N . ASN A 1 189 ? -7.669 3.128 -5.790 1.00 81.19 189 ASN A N 1
ATOM 1574 C CA . ASN A 1 189 ? -9.040 2.626 -5.652 1.00 81.19 189 ASN A CA 1
ATOM 1575 C C . ASN A 1 189 ? -9.085 1.298 -4.867 1.00 81.19 189 ASN A C 1
ATOM 1577 O O . ASN A 1 189 ? -9.851 0.389 -5.202 1.00 81.19 189 ASN A O 1
ATOM 1581 N N . GLN A 1 190 ? -8.232 1.169 -3.844 1.00 85.06 190 GLN A N 1
ATOM 1582 C CA . GLN A 1 190 ? -8.039 -0.068 -3.085 1.00 85.06 190 GLN A CA 1
ATOM 1583 C C . GLN A 1 190 ? -8.068 0.144 -1.570 1.00 85.06 190 GLN A C 1
ATOM 1585 O O . GLN A 1 190 ? -7.654 1.182 -1.050 1.00 85.06 190 GLN A O 1
ATOM 1590 N N . VAL A 1 191 ? -8.523 -0.893 -0.865 1.00 89.12 191 VAL A N 1
ATOM 1591 C CA . VAL A 1 191 ? -8.306 -1.083 0.572 1.00 89.12 191 VAL A CA 1
ATOM 1592 C C . VAL A 1 191 ? -7.304 -2.214 0.764 1.00 89.12 191 VAL A C 1
ATOM 1594 O O . VAL A 1 191 ? -7.516 -3.317 0.265 1.00 89.12 191 VAL A O 1
ATOM 1597 N N . TYR A 1 192 ? -6.233 -1.949 1.504 1.00 87.50 192 TYR A N 1
ATOM 1598 C CA . TYR A 1 192 ? -5.215 -2.918 1.893 1.00 87.50 192 TYR A CA 1
ATOM 1599 C C . TYR A 1 192 ? -5.549 -3.440 3.286 1.00 87.50 192 TYR A C 1
ATOM 1601 O O . TYR A 1 192 ? -5.457 -2.694 4.259 1.00 87.50 192 TYR A O 1
ATOM 1609 N N . ILE A 1 193 ? -5.943 -4.704 3.384 1.00 89.50 193 ILE A N 1
ATOM 1610 C CA . ILE A 1 193 ? -6.293 -5.365 4.642 1.00 89.50 193 ILE A CA 1
ATOM 1611 C C . ILE A 1 193 ? -5.143 -6.279 5.039 1.00 89.50 193 ILE A C 1
ATOM 1613 O O . ILE A 1 193 ? -4.811 -7.203 4.304 1.00 89.50 193 ILE A O 1
ATOM 1617 N N . ILE A 1 194 ? -4.526 -6.011 6.181 1.00 88.19 194 ILE A N 1
ATOM 1618 C CA . ILE A 1 194 ? -3.408 -6.773 6.726 1.00 88.19 194 ILE A CA 1
ATOM 1619 C C . ILE A 1 194 ? -3.902 -7.511 7.967 1.00 88.19 194 ILE A C 1
ATOM 1621 O O . ILE A 1 194 ? -4.183 -6.882 8.990 1.00 88.19 194 ILE A O 1
ATOM 1625 N N . ASP A 1 195 ? -3.948 -8.836 7.899 1.00 84.19 195 ASP A N 1
ATOM 1626 C CA . ASP A 1 195 ? -4.175 -9.685 9.067 1.00 84.19 195 ASP A CA 1
ATOM 1627 C C . ASP A 1 195 ? -2.819 -10.207 9.553 1.00 84.19 195 ASP A C 1
ATOM 1629 O O . ASP A 1 195 ? -2.102 -10.915 8.839 1.00 84.19 195 ASP A O 1
ATOM 1633 N N . SER A 1 196 ? -2.418 -9.797 10.756 1.00 68.94 196 SER A N 1
ATOM 1634 C CA . SER A 1 196 ? -1.135 -10.187 11.344 1.00 68.94 196 SER A CA 1
ATOM 1635 C C . SER A 1 196 ? -1.240 -11.556 12.007 1.00 68.94 196 SER A C 1
ATOM 1637 O O . SER A 1 196 ? -2.081 -11.754 12.880 1.00 68.94 196 SER A O 1
ATOM 1639 N N . PHE A 1 197 ? -0.349 -12.487 11.649 1.00 59.56 197 PHE A N 1
ATOM 1640 C CA . PHE A 1 197 ? -0.335 -13.829 12.244 1.00 59.56 197 PHE A CA 1
ATOM 1641 C C . PHE A 1 197 ? 0.780 -14.026 13.258 1.00 59.56 197 PHE A C 1
ATOM 1643 O O . PHE A 1 197 ? 0.621 -14.856 14.151 1.00 59.56 197 PHE A O 1
ATOM 1650 N N . GLN A 1 198 ? 1.904 -13.313 13.134 1.00 59.56 198 GLN A N 1
ATOM 1651 C CA . GLN A 1 198 ? 3.050 -13.509 14.017 1.00 59.56 198 GLN A CA 1
ATOM 1652 C C . GLN A 1 198 ? 4.083 -12.385 13.892 1.00 59.56 198 GLN A C 1
ATOM 1654 O O . GLN A 1 198 ? 4.712 -12.224 12.852 1.00 59.56 198 GLN A O 1
ATOM 1659 N N . TYR A 1 199 ? 4.362 -11.745 15.029 1.00 55.41 199 TYR A N 1
ATOM 1660 C CA . TYR A 1 199 ? 5.455 -10.795 15.265 1.00 55.41 199 TYR A CA 1
ATOM 1661 C C . TYR A 1 199 ? 5.186 -9.360 14.801 1.00 55.41 199 TYR A C 1
ATOM 1663 O O . TYR A 1 199 ? 5.332 -8.996 13.632 1.00 55.41 199 TYR A O 1
ATOM 1671 N N . ILE A 1 200 ? 4.882 -8.530 15.793 1.00 65.44 200 ILE A N 1
ATOM 1672 C CA . ILE A 1 200 ? 4.712 -7.091 15.672 1.00 65.44 200 ILE A CA 1
ATOM 1673 C C . ILE A 1 200 ? 5.784 -6.429 16.544 1.00 65.44 200 ILE A C 1
ATOM 1675 O O . ILE A 1 200 ? 5.835 -6.667 17.750 1.00 65.44 200 ILE A O 1
ATOM 1679 N N . ASP A 1 201 ? 6.656 -5.643 15.917 1.00 67.44 201 ASP A N 1
ATOM 1680 C CA . ASP A 1 201 ? 7.620 -4.778 16.603 1.00 67.44 201 ASP A CA 1
ATOM 1681 C C . ASP A 1 201 ? 7.071 -3.352 16.608 1.00 67.44 201 ASP A C 1
ATOM 1683 O O . ASP A 1 201 ? 6.600 -2.861 15.579 1.00 67.44 201 ASP A O 1
ATOM 1687 N N . MET A 1 202 ? 7.068 -2.705 17.769 1.00 70.62 202 MET A N 1
ATOM 1688 C CA . MET A 1 202 ? 6.383 -1.432 17.965 1.00 70.62 202 MET A CA 1
ATOM 1689 C C . MET A 1 202 ? 7.231 -0.491 18.788 1.00 70.62 202 MET A C 1
ATOM 1691 O O . MET A 1 202 ? 7.703 -0.842 19.868 1.00 70.62 202 MET A O 1
ATOM 1695 N N . ASN A 1 203 ? 7.323 0.741 18.308 1.00 64.81 203 ASN A N 1
ATOM 1696 C CA . ASN A 1 203 ? 7.775 1.862 19.108 1.00 64.81 203 ASN A CA 1
ATOM 1697 C C . ASN A 1 203 ? 6.620 2.860 19.183 1.00 64.81 203 ASN A C 1
ATOM 1699 O O . ASN A 1 203 ? 6.378 3.599 18.227 1.00 64.81 203 ASN A O 1
ATOM 1703 N N . ILE A 1 204 ? 5.841 2.772 20.265 1.00 63.88 204 ILE A N 1
ATOM 1704 C CA . ILE A 1 204 ? 4.605 3.537 20.447 1.00 63.88 204 ILE A CA 1
ATOM 1705 C C . ILE A 1 204 ? 4.658 4.278 21.772 1.00 63.88 204 ILE A C 1
ATOM 1707 O O . ILE A 1 204 ? 4.849 3.678 22.829 1.00 63.88 204 ILE A O 1
ATOM 1711 N N . THR A 1 205 ? 4.423 5.582 21.701 1.00 62.53 205 THR A N 1
ATOM 1712 C CA . THR A 1 205 ? 4.131 6.445 22.846 1.00 62.53 205 THR A CA 1
ATOM 1713 C C . THR A 1 205 ? 2.825 7.197 22.587 1.00 62.53 205 THR A C 1
ATOM 1715 O O . THR A 1 205 ? 2.487 7.456 21.433 1.00 62.53 205 THR A O 1
ATOM 1718 N N . ASP A 1 206 ? 2.076 7.548 23.636 1.00 55.00 206 ASP A N 1
ATOM 1719 C CA . ASP A 1 206 ? 0.693 8.060 23.530 1.00 55.00 206 ASP A CA 1
ATOM 1720 C C . ASP A 1 206 ? 0.529 9.356 22.710 1.00 55.00 206 ASP A C 1
ATOM 1722 O O . ASP A 1 206 ? -0.594 9.747 22.391 1.00 55.00 206 ASP A O 1
ATOM 1726 N N . THR A 1 207 ? 1.627 10.037 22.368 1.00 57.03 207 THR A N 1
ATOM 1727 C CA . THR A 1 207 ? 1.600 11.372 21.754 1.00 57.03 207 THR A CA 1
ATOM 1728 C C . THR A 1 207 ? 2.617 11.590 20.634 1.00 57.03 207 THR A C 1
ATOM 1730 O O . THR A 1 207 ? 2.674 12.697 20.103 1.00 57.03 207 THR A O 1
ATOM 1733 N N . ASP A 1 208 ? 3.441 10.600 20.272 1.00 69.25 208 ASP A N 1
ATOM 1734 C CA . ASP A 1 208 ? 4.440 10.796 19.213 1.00 69.25 208 ASP A CA 1
ATOM 1735 C C . ASP A 1 208 ? 3.865 10.437 17.838 1.00 69.25 208 ASP A C 1
ATOM 1737 O O . ASP A 1 208 ? 3.632 9.275 17.508 1.00 69.25 208 ASP A O 1
ATOM 1741 N N . PHE A 1 209 ? 3.682 11.456 16.998 1.00 72.06 209 PHE A N 1
ATOM 1742 C CA . PHE A 1 209 ? 3.268 11.292 15.605 1.00 72.06 209 PHE A CA 1
ATOM 1743 C C . PHE A 1 209 ? 4.271 10.472 14.772 1.00 72.06 209 PHE A C 1
ATOM 1745 O O . PHE A 1 209 ? 3.952 10.064 13.666 1.00 72.06 209 PHE A O 1
ATOM 1752 N N . ARG A 1 210 ? 5.471 10.176 15.279 1.00 76.12 210 ARG A N 1
ATOM 1753 C CA . ARG A 1 210 ? 6.493 9.355 14.607 1.00 76.12 210 ARG A CA 1
ATOM 1754 C C . ARG A 1 210 ? 6.441 7.879 15.000 1.00 76.12 210 ARG A C 1
ATOM 1756 O O . ARG A 1 210 ? 7.316 7.114 14.597 1.00 76.12 210 ARG A O 1
ATOM 1763 N N . ASN A 1 211 ? 5.437 7.465 15.773 1.00 85.88 211 ASN A N 1
ATOM 1764 C CA . ASN A 1 211 ? 5.240 6.060 16.113 1.00 85.88 211 ASN A CA 1
ATOM 1765 C C . ASN A 1 211 ? 5.179 5.188 14.852 1.00 85.88 211 ASN A C 1
ATOM 1767 O O . ASN A 1 211 ? 4.571 5.554 13.837 1.00 85.88 211 ASN A O 1
ATOM 1771 N N . MET A 1 212 ? 5.763 3.997 14.952 1.00 87.12 212 MET A N 1
ATOM 1772 C CA . MET A 1 212 ? 5.819 3.037 13.856 1.00 87.12 212 MET A CA 1
ATOM 1773 C C . MET A 1 212 ? 5.528 1.626 14.360 1.00 87.12 212 MET A C 1
ATOM 1775 O O . MET A 1 212 ? 6.000 1.214 15.424 1.00 87.12 212 MET A O 1
ATOM 1779 N N . ILE A 1 213 ? 4.779 0.875 13.556 1.00 88.31 213 ILE A N 1
ATOM 1780 C CA . ILE A 1 213 ? 4.548 -0.558 13.732 1.00 88.31 213 ILE A CA 1
ATOM 1781 C C . ILE A 1 213 ? 5.233 -1.284 12.579 1.00 88.31 213 ILE A C 1
ATOM 1783 O O . ILE A 1 213 ? 5.024 -0.949 11.417 1.00 88.31 213 ILE A O 1
ATOM 1787 N N . THR A 1 214 ? 6.022 -2.304 12.897 1.00 87.19 214 THR A N 1
ATOM 1788 C CA . THR A 1 214 ? 6.568 -3.242 11.916 1.00 87.19 214 THR A CA 1
ATOM 1789 C C . THR A 1 214 ? 5.874 -4.584 12.071 1.00 87.19 214 THR A C 1
ATOM 1791 O O . THR A 1 214 ? 5.949 -5.205 13.130 1.00 87.19 214 THR A O 1
ATOM 1794 N N . ILE A 1 215 ? 5.242 -5.057 11.003 1.00 85.19 215 ILE A N 1
ATOM 1795 C CA . ILE A 1 215 ? 4.532 -6.333 10.956 1.00 85.19 215 ILE A CA 1
ATOM 1796 C C . ILE A 1 215 ? 5.305 -7.273 10.040 1.00 85.19 215 ILE A C 1
ATOM 1798 O O . ILE A 1 215 ? 5.670 -6.911 8.919 1.00 85.19 215 ILE A O 1
ATOM 1802 N N . LYS A 1 216 ? 5.557 -8.491 10.509 1.00 79.06 216 LYS A N 1
ATOM 1803 C CA . LYS A 1 216 ? 6.125 -9.571 9.695 1.00 79.06 216 LYS A CA 1
ATOM 1804 C C . LYS A 1 216 ? 5.088 -10.680 9.558 1.00 79.06 216 LYS A C 1
ATOM 1806 O O . LYS A 1 216 ? 4.208 -10.801 10.399 1.00 79.06 216 LYS A O 1
ATOM 1811 N N . ASN A 1 217 ? 5.200 -11.486 8.502 1.00 71.38 217 ASN A N 1
ATOM 1812 C CA . ASN A 1 217 ? 4.374 -12.687 8.313 1.00 71.38 217 ASN A CA 1
ATOM 1813 C C . ASN A 1 217 ? 2.862 -12.414 8.451 1.00 71.38 217 ASN A C 1
ATOM 1815 O O . ASN A 1 217 ? 2.161 -13.072 9.220 1.00 71.38 217 ASN A O 1
ATOM 1819 N N . ALA A 1 218 ? 2.373 -11.411 7.726 1.00 76.44 218 ALA A N 1
ATOM 1820 C CA . ALA A 1 218 ? 0.959 -11.059 7.684 1.00 76.44 218 ALA A CA 1
ATOM 1821 C C . ALA A 1 218 ? 0.348 -11.392 6.322 1.00 76.44 218 ALA A C 1
ATOM 1823 O O . ALA A 1 218 ? 1.036 -11.313 5.297 1.00 76.44 218 ALA A O 1
ATOM 1824 N N . THR A 1 219 ? -0.944 -11.729 6.310 1.00 75.81 219 THR A N 1
ATOM 1825 C CA . THR A 1 219 ? -1.691 -11.851 5.057 1.00 75.81 219 THR A CA 1
ATOM 1826 C C . THR A 1 219 ? -2.157 -10.476 4.620 1.00 75.81 219 THR A C 1
ATOM 1828 O O . THR A 1 219 ? -2.773 -9.763 5.406 1.00 75.81 219 THR A O 1
ATOM 1831 N N . LEU A 1 220 ? -1.907 -10.128 3.362 1.00 79.81 220 LEU A N 1
ATOM 1832 C CA . LEU A 1 220 ? -2.506 -8.963 2.732 1.00 79.81 220 LEU A CA 1
ATOM 1833 C C . LEU A 1 220 ? -3.695 -9.422 1.876 1.00 79.81 220 LEU A C 1
ATOM 1835 O O . LEU A 1 220 ? -3.580 -10.368 1.102 1.00 79.81 220 LEU A O 1
ATOM 1839 N N . SER A 1 221 ? -4.815 -8.724 1.992 1.00 80.25 221 SER A N 1
ATOM 1840 C CA . SER A 1 221 ? -5.991 -8.846 1.133 1.00 80.25 221 SER A CA 1
ATOM 1841 C C . SER A 1 221 ? -6.319 -7.476 0.545 1.00 80.25 221 SER A C 1
ATOM 1843 O O . SER A 1 221 ? -6.111 -6.455 1.196 1.00 80.25 221 SER A O 1
ATOM 1845 N N . LEU A 1 222 ? -6.819 -7.440 -0.693 1.00 78.00 222 LEU A N 1
ATOM 1846 C CA . LEU A 1 222 ? -7.202 -6.194 -1.364 1.00 78.00 222 LEU A CA 1
ATOM 1847 C C . LEU A 1 222 ? -8.694 -6.174 -1.665 1.00 78.00 222 LEU A C 1
ATOM 1849 O O . LEU A 1 222 ? -9.207 -7.058 -2.363 1.00 78.00 222 LEU A O 1
ATOM 1853 N N . GLU A 1 223 ? -9.356 -5.109 -1.239 1.00 82.81 223 GLU A N 1
ATOM 1854 C CA . GLU A 1 223 ? -10.749 -4.811 -1.571 1.00 82.81 223 GLU A CA 1
ATOM 1855 C C . GLU A 1 223 ? -10.842 -3.560 -2.448 1.00 82.81 223 GLU A C 1
ATOM 1857 O O . GLU A 1 223 ? -9.913 -2.756 -2.507 1.00 82.81 223 GLU A O 1
ATOM 1862 N N . GLU A 1 224 ? -11.943 -3.414 -3.185 1.00 83.94 224 GLU A N 1
ATOM 1863 C CA . GLU A 1 224 ? -12.185 -2.207 -3.978 1.00 83.94 224 GLU A CA 1
ATOM 1864 C C . GLU A 1 224 ? -12.607 -1.050 -3.069 1.00 83.94 224 GLU A C 1
ATOM 1866 O O . GLU A 1 224 ? -13.418 -1.225 -2.160 1.00 83.94 224 GLU A O 1
ATOM 1871 N N . PHE A 1 225 ? -12.102 0.149 -3.357 1.00 88.06 225 PHE A N 1
ATOM 1872 C CA . PHE A 1 225 ? -12.442 1.366 -2.622 1.00 88.06 225 PHE A CA 1
ATOM 1873 C C . PHE A 1 225 ? -13.070 2.438 -3.527 1.00 88.06 225 PHE A C 1
ATOM 1875 O O . PHE A 1 225 ? -12.495 3.514 -3.701 1.00 88.06 225 PHE A O 1
ATOM 1882 N N . PRO A 1 226 ? -14.253 2.164 -4.113 1.00 85.75 226 PRO A N 1
ATOM 1883 C CA . PRO A 1 226 ? -14.906 3.103 -5.015 1.00 85.75 226 PRO A CA 1
ATOM 1884 C C . PRO A 1 226 ? -15.286 4.401 -4.299 1.00 85.75 226 PRO A C 1
ATOM 1886 O O . PRO A 1 226 ? -15.489 4.437 -3.085 1.00 85.75 226 PRO A O 1
ATOM 1889 N N . ASN A 1 227 ? -15.508 5.462 -5.073 1.00 88.88 227 ASN A N 1
ATOM 1890 C CA . ASN A 1 227 ? -15.993 6.748 -4.559 1.00 88.88 227 ASN A CA 1
ATOM 1891 C C . ASN A 1 227 ? -17.362 6.680 -3.847 1.00 88.88 227 ASN A C 1
ATOM 1893 O O . ASN A 1 227 ? -17.732 7.608 -3.130 1.00 88.88 227 ASN A O 1
ATOM 1897 N N . THR A 1 228 ? -18.101 5.582 -4.023 1.00 90.62 228 THR A N 1
ATOM 1898 C CA . THR A 1 228 ? -19.355 5.273 -3.325 1.00 90.62 228 THR A CA 1
ATOM 1899 C C . THR A 1 228 ? -19.149 4.593 -1.972 1.00 90.62 228 THR A C 1
ATOM 1901 O O . THR A 1 228 ? -20.123 4.371 -1.255 1.00 90.62 228 THR A O 1
ATOM 1904 N N . HIS A 1 229 ? -17.919 4.216 -1.614 1.00 91.81 229 HIS A N 1
ATOM 1905 C CA . HIS A 1 229 ? -17.628 3.589 -0.331 1.00 91.81 229 HIS A CA 1
ATOM 1906 C C . HIS A 1 229 ? -17.960 4.556 0.813 1.00 91.81 229 HIS A C 1
ATOM 1908 O O . HIS A 1 229 ? -17.618 5.737 0.760 1.00 91.81 229 HIS A O 1
ATOM 1914 N N . PHE A 1 230 ? -18.579 4.061 1.887 1.00 88.88 230 PHE A N 1
ATOM 1915 C CA . PHE A 1 230 ? -19.085 4.906 2.981 1.00 88.88 230 PHE A CA 1
ATOM 1916 C C . PHE A 1 230 ? -17.998 5.758 3.662 1.00 88.88 230 PHE A C 1
ATOM 1918 O O . PHE A 1 230 ? -18.277 6.839 4.168 1.00 88.88 230 PHE A O 1
ATOM 1925 N N . ARG A 1 231 ? -16.742 5.294 3.638 1.00 90.12 231 ARG A N 1
ATOM 1926 C CA . ARG A 1 231 ? -15.575 6.032 4.158 1.00 90.12 231 ARG A CA 1
ATOM 1927 C C . ARG A 1 231 ? -14.976 7.049 3.191 1.00 90.12 231 ARG A C 1
ATOM 1929 O O . ARG A 1 231 ? -14.152 7.849 3.616 1.00 90.12 231 ARG A O 1
ATOM 1936 N N . TYR A 1 232 ? -15.341 7.036 1.912 1.00 91.38 232 TYR A N 1
ATOM 1937 C CA . TYR A 1 232 ? -14.593 7.746 0.874 1.00 91.38 232 TYR A CA 1
ATOM 1938 C C . TYR A 1 232 ? -14.424 9.245 1.155 1.00 91.38 232 TYR A C 1
ATOM 1940 O O . TYR A 1 232 ? -13.311 9.769 1.061 1.00 91.38 232 TYR A O 1
ATOM 1948 N N . SER A 1 233 ? -15.491 9.938 1.571 1.00 91.81 233 SER A N 1
ATOM 1949 C CA . SER A 1 233 ? -15.405 11.375 1.867 1.00 91.81 233 SER A CA 1
ATOM 1950 C C . SER A 1 233 ? -14.513 11.669 3.074 1.00 91.81 233 SER A C 1
ATOM 1952 O O . SER A 1 233 ? -13.730 12.614 3.030 1.00 91.81 233 SER A O 1
ATOM 1954 N N . MET A 1 234 ? -14.597 10.846 4.124 1.00 92.88 234 MET A N 1
ATOM 1955 C CA . MET A 1 234 ? -13.789 10.975 5.338 1.00 92.88 234 MET A CA 1
ATOM 1956 C C . MET A 1 234 ? -12.303 10.759 5.033 1.00 92.88 234 MET A C 1
ATOM 1958 O O . MET A 1 234 ? -11.482 11.583 5.421 1.00 92.88 234 MET A O 1
ATOM 1962 N N . ILE A 1 235 ? -11.956 9.706 4.283 1.00 93.44 235 ILE A N 1
ATOM 1963 C CA . ILE A 1 235 ? -10.567 9.440 3.869 1.00 93.44 235 ILE A CA 1
ATOM 1964 C C . ILE A 1 235 ? -10.037 10.590 3.012 1.00 93.44 235 ILE A C 1
ATOM 1966 O O . ILE A 1 235 ? -8.946 11.097 3.257 1.00 93.44 235 ILE A O 1
ATOM 1970 N N . THR A 1 236 ? -10.832 11.062 2.049 1.00 92.12 236 THR A N 1
ATOM 1971 C CA . THR A 1 236 ? -10.447 12.188 1.186 1.00 92.12 236 THR A CA 1
ATOM 1972 C C . THR A 1 236 ? -10.196 13.462 1.993 1.00 92.12 236 THR A C 1
ATOM 1974 O O . THR A 1 236 ? -9.273 14.213 1.683 1.00 92.12 236 THR A O 1
ATOM 1977 N N . GLN A 1 237 ? -10.995 13.721 3.032 1.00 91.19 237 GLN A N 1
ATOM 1978 C CA . GLN A 1 237 ? -10.776 14.864 3.912 1.00 91.19 237 GLN A CA 1
ATOM 1979 C C . GLN A 1 237 ? -9.511 14.688 4.760 1.00 91.19 237 GLN A C 1
ATOM 1981 O O . GLN A 1 237 ? -8.681 15.590 4.795 1.00 91.19 237 GLN A O 1
ATOM 1986 N N . ALA A 1 238 ? -9.301 13.507 5.345 1.00 91.62 238 ALA A N 1
ATOM 1987 C CA . ALA A 1 238 ? -8.108 13.210 6.131 1.00 91.62 238 ALA A CA 1
ATOM 1988 C C . ALA A 1 238 ? -6.805 13.373 5.325 1.00 91.62 238 ALA A C 1
ATOM 1990 O O . ALA A 1 238 ? -5.803 13.850 5.865 1.00 91.62 238 ALA A O 1
ATOM 1991 N N . ILE A 1 239 ? -6.825 13.026 4.033 1.00 90.44 239 ILE A N 1
ATOM 1992 C CA . ILE A 1 239 ? -5.701 13.238 3.108 1.00 90.44 239 ILE A CA 1
ATOM 1993 C C . ILE A 1 239 ? -5.430 14.732 2.896 1.00 90.44 239 ILE A C 1
ATOM 1995 O O . ILE A 1 239 ? -4.271 15.141 2.888 1.00 90.44 239 ILE A O 1
ATOM 1999 N N . LYS A 1 240 ? -6.470 15.567 2.766 1.00 89.56 240 LYS A N 1
ATOM 2000 C CA . LYS A 1 240 ? -6.292 17.026 2.663 1.00 89.56 240 LYS A CA 1
ATOM 2001 C C . LYS A 1 240 ? -5.649 17.593 3.924 1.00 89.56 240 LYS A C 1
ATOM 2003 O O . LYS A 1 240 ? -4.713 18.376 3.815 1.00 89.56 240 LYS A O 1
ATOM 2008 N N . ASP A 1 241 ? -6.105 17.157 5.095 1.00 87.69 241 ASP A N 1
ATOM 2009 C CA . ASP A 1 241 ? -5.548 17.604 6.375 1.00 87.69 241 ASP A CA 1
ATOM 2010 C C . ASP A 1 241 ? -4.065 17.208 6.506 1.00 87.69 241 ASP A C 1
ATOM 2012 O O . ASP A 1 241 ? -3.240 17.989 6.973 1.00 87.69 241 ASP A O 1
ATOM 2016 N N . LYS A 1 242 ? -3.701 16.015 6.020 1.00 88.50 242 LYS A N 1
ATOM 2017 C CA . LYS A 1 242 ? -2.311 15.543 5.961 1.00 88.50 242 LYS A CA 1
ATOM 2018 C C . LYS A 1 242 ? -1.451 16.369 5.006 1.00 88.50 242 LYS A C 1
ATOM 2020 O O . LYS A 1 242 ? -0.327 16.715 5.356 1.00 88.50 242 LYS A O 1
ATOM 2025 N N . ALA A 1 243 ? -1.970 16.708 3.827 1.00 85.50 243 ALA A N 1
ATOM 2026 C CA . ALA A 1 243 ? -1.256 17.541 2.861 1.00 85.50 243 ALA A CA 1
ATOM 2027 C C . ALA A 1 243 ? -0.964 18.947 3.415 1.00 85.50 243 ALA A C 1
ATOM 2029 O O . ALA A 1 243 ? 0.086 19.513 3.122 1.00 85.50 243 ALA A O 1
ATOM 2030 N N . LEU A 1 244 ? -1.861 19.491 4.249 1.00 84.38 244 LEU A N 1
ATOM 2031 C CA . LEU A 1 244 ? -1.621 20.753 4.952 1.00 84.38 244 LEU A CA 1
ATOM 2032 C C . LEU A 1 244 ? -0.459 20.636 5.941 1.00 84.38 244 LEU A C 1
ATOM 2034 O O . LEU A 1 244 ? 0.392 21.516 5.951 1.00 84.38 244 LEU A O 1
ATOM 2038 N N . LEU A 1 245 ? -0.382 19.546 6.714 1.00 83.56 245 LEU A N 1
ATOM 2039 C CA . LEU A 1 245 ? 0.727 19.310 7.644 1.00 83.56 245 LEU A CA 1
ATOM 2040 C C . LEU A 1 245 ? 2.069 19.150 6.909 1.00 83.56 245 LEU A C 1
ATOM 2042 O O . LEU A 1 245 ? 3.067 19.729 7.324 1.00 83.56 245 LEU A O 1
ATOM 2046 N N . GLN A 1 246 ? 2.089 18.416 5.792 1.00 81.06 246 GLN A N 1
ATOM 2047 C CA . GLN A 1 246 ? 3.297 18.197 4.982 1.00 81.06 246 GLN A CA 1
ATOM 2048 C C . GLN A 1 246 ? 3.840 19.472 4.317 1.00 81.06 246 GLN A C 1
ATOM 2050 O O . GLN A 1 246 ? 5.002 19.507 3.923 1.00 81.06 246 GLN A O 1
ATOM 2055 N N . ALA A 1 247 ? 3.014 20.510 4.171 1.00 79.62 247 ALA A N 1
ATOM 2056 C CA . ALA A 1 247 ? 3.430 21.796 3.618 1.00 79.62 247 ALA A CA 1
ATOM 2057 C C . ALA A 1 247 ? 4.155 22.693 4.640 1.00 79.62 247 ALA A C 1
ATOM 2059 O O . ALA A 1 247 ? 4.634 23.768 4.274 1.00 79.62 247 ALA A O 1
ATOM 2060 N N . ILE A 1 248 ? 4.212 22.283 5.911 1.00 80.62 248 ILE A N 1
ATOM 2061 C CA . ILE A 1 248 ? 4.793 23.058 7.007 1.00 80.62 248 ILE A CA 1
ATOM 2062 C C . ILE A 1 248 ? 6.206 22.553 7.283 1.00 80.62 248 ILE A C 1
ATOM 2064 O O . ILE A 1 248 ? 6.439 21.355 7.410 1.00 80.62 248 ILE A O 1
ATOM 2068 N N . ASP A 1 249 ? 7.150 23.484 7.392 1.00 78.62 249 ASP A N 1
ATOM 2069 C CA . ASP A 1 249 ? 8.519 23.182 7.803 1.00 78.62 249 ASP A CA 1
ATOM 2070 C C . ASP A 1 249 ? 8.536 22.729 9.271 1.00 78.62 249 ASP A C 1
ATOM 2072 O O . ASP A 1 249 ? 8.011 23.428 10.142 1.00 78.62 249 ASP A O 1
ATOM 2076 N N . GLU A 1 250 ? 9.165 21.586 9.557 1.00 81.38 250 GLU A N 1
ATOM 2077 C CA . GLU A 1 250 ? 9.284 21.044 10.917 1.00 81.38 250 GLU A CA 1
ATOM 2078 C C . GLU A 1 250 ? 10.009 21.997 11.883 1.00 81.38 250 GLU A C 1
ATOM 2080 O O . GLU A 1 250 ? 9.828 21.914 13.096 1.00 81.38 250 GLU A O 1
ATOM 2085 N N . SER A 1 251 ? 10.830 22.911 11.354 1.00 83.38 251 SER A N 1
ATOM 2086 C CA . SER A 1 251 ? 11.539 23.936 12.128 1.00 83.38 251 SER A CA 1
ATOM 2087 C C . SER A 1 251 ? 10.699 25.186 12.430 1.00 83.38 251 SER A C 1
ATOM 2089 O O . SER A 1 251 ? 11.158 26.080 13.148 1.00 83.38 251 SER A O 1
ATOM 2091 N N . SER A 1 252 ? 9.472 25.262 11.904 1.00 85.94 252 SER A N 1
ATOM 2092 C CA . SER A 1 252 ? 8.538 26.358 12.164 1.00 85.94 252 SER A CA 1
ATOM 2093 C C . SER A 1 252 ? 8.089 26.382 13.627 1.00 85.94 252 SER A C 1
ATOM 2095 O O . SER A 1 252 ? 7.821 25.341 14.226 1.00 85.94 252 SER A O 1
ATOM 2097 N N . SER A 1 253 ? 7.907 27.584 14.186 1.00 82.81 253 SER A N 1
ATOM 2098 C CA . SER A 1 253 ? 7.347 27.775 15.534 1.00 82.81 253 SER A CA 1
ATOM 2099 C C . SER A 1 253 ? 5.955 27.170 15.705 1.00 82.81 253 SER A C 1
ATOM 2101 O O . SER A 1 253 ? 5.564 26.840 16.822 1.00 82.81 253 SER A O 1
ATOM 2103 N N . ASP A 1 254 ? 5.222 27.020 14.604 1.00 83.06 254 ASP A N 1
ATOM 2104 C CA . ASP A 1 254 ? 3.819 26.616 14.613 1.00 83.06 254 ASP A CA 1
ATOM 2105 C C . ASP A 1 254 ? 3.657 25.101 14.387 1.00 83.06 254 ASP A C 1
ATOM 2107 O O . ASP A 1 254 ? 2.551 24.572 14.494 1.00 83.06 254 ASP A O 1
ATOM 2111 N N . TYR A 1 255 ? 4.746 24.375 14.096 1.00 84.06 255 TYR A N 1
ATOM 2112 C CA . TYR A 1 255 ? 4.704 22.952 13.743 1.00 84.06 255 TYR A CA 1
ATOM 2113 C C . TYR A 1 255 ? 4.089 22.083 14.851 1.00 84.06 255 TYR A C 1
ATOM 2115 O O . TYR A 1 255 ? 3.236 21.238 14.580 1.00 84.06 255 TYR A O 1
ATOM 2123 N N . GLU A 1 256 ? 4.445 22.334 16.115 1.00 84.25 256 GLU A N 1
ATOM 2124 C CA . GLU A 1 256 ? 3.909 21.574 17.254 1.00 84.25 256 GLU A CA 1
ATOM 2125 C C . GLU A 1 256 ? 2.398 21.772 17.446 1.00 84.25 256 GLU A C 1
ATOM 2127 O O . GLU A 1 256 ? 1.679 20.834 17.800 1.00 84.25 256 GLU A O 1
ATOM 2132 N N . GLU A 1 257 ? 1.890 22.986 17.222 1.00 86.12 257 GLU A N 1
ATOM 2133 C CA . GLU A 1 257 ? 0.454 23.262 17.301 1.00 86.12 257 GLU A CA 1
ATOM 2134 C C . GLU A 1 257 ? -0.307 22.559 16.174 1.00 86.12 257 GLU A C 1
ATOM 2136 O O . GLU A 1 257 ? -1.353 21.957 16.415 1.00 86.12 257 GLU A O 1
ATOM 2141 N N . GLN A 1 258 ? 0.265 22.550 14.974 1.00 86.38 258 GLN A N 1
ATOM 2142 C CA . GLN A 1 258 ? -0.331 21.920 13.799 1.00 86.38 258 GLN A CA 1
ATOM 2143 C C . GLN A 1 258 ? -0.340 20.392 13.906 1.00 86.38 258 GLN A C 1
ATOM 2145 O O . GLN A 1 258 ? -1.359 19.770 13.609 1.00 86.38 258 GLN A O 1
ATOM 2150 N N . ILE A 1 259 ? 0.732 19.776 14.423 1.00 86.81 259 ILE A N 1
ATOM 2151 C CA . ILE A 1 259 ? 0.735 18.343 14.764 1.00 86.81 259 ILE A CA 1
ATOM 2152 C C . ILE A 1 259 ? -0.352 18.033 15.790 1.00 86.81 259 ILE A C 1
ATOM 2154 O O . ILE A 1 259 ? -1.072 17.047 15.647 1.00 86.81 259 ILE A O 1
ATOM 2158 N N . ARG A 1 260 ? -0.497 18.858 16.831 1.00 86.88 260 ARG A N 1
ATOM 2159 C CA . ARG A 1 260 ? -1.516 18.628 17.863 1.00 86.88 260 ARG A CA 1
ATOM 2160 C C . ARG A 1 260 ? -2.917 18.641 17.262 1.00 86.88 260 ARG A C 1
ATOM 2162 O O . ARG A 1 260 ? -3.682 17.711 17.499 1.00 86.88 260 ARG A O 1
ATOM 2169 N N . GLN A 1 261 ? -3.217 19.647 16.443 1.00 87.81 261 GLN A N 1
ATOM 2170 C CA . GLN A 1 261 ? -4.501 19.770 15.761 1.00 87.81 261 GLN A CA 1
ATOM 2171 C C . GLN A 1 261 ? -4.738 18.603 14.790 1.00 87.81 261 GLN A C 1
ATOM 2173 O O . GLN A 1 261 ? -5.837 18.051 14.718 1.00 87.81 261 GLN A O 1
ATOM 2178 N N . PHE A 1 262 ? -3.689 18.162 14.095 1.00 90.00 262 PHE A N 1
ATOM 2179 C CA . PHE A 1 262 ? -3.726 16.974 13.253 1.00 90.00 262 PHE A CA 1
ATOM 2180 C C . PHE A 1 262 ? -4.078 15.708 14.057 1.00 90.00 262 PHE A C 1
ATOM 2182 O O . PHE A 1 262 ? -4.989 14.966 13.679 1.00 90.00 262 PHE A O 1
ATOM 2189 N N . CYS A 1 263 ? -3.410 15.476 15.190 1.00 88.88 263 CYS A N 1
ATOM 2190 C CA . CYS A 1 263 ? -3.683 14.343 16.074 1.00 88.88 263 CYS A CA 1
ATOM 2191 C C . CYS A 1 263 ? -5.109 14.395 16.648 1.00 88.88 263 CYS A C 1
ATOM 2193 O O . CYS A 1 263 ? -5.805 13.379 16.661 1.00 88.88 263 CYS A O 1
ATOM 2195 N N . GLU A 1 264 ? -5.578 15.573 17.070 1.00 88.69 264 GLU A N 1
ATOM 2196 C CA . GLU A 1 264 ? -6.950 15.784 17.550 1.00 88.69 264 GLU A CA 1
ATOM 2197 C C . GLU A 1 264 ? -7.993 15.421 16.484 1.00 88.69 264 GLU A C 1
ATOM 2199 O O . GLU A 1 264 ? -8.962 14.719 16.786 1.00 88.69 264 GLU A O 1
ATOM 2204 N N . ASN A 1 265 ? -7.762 15.799 15.222 1.00 90.00 265 ASN A N 1
ATOM 2205 C CA . ASN A 1 265 ? -8.641 15.425 14.113 1.00 90.00 265 ASN A CA 1
ATOM 2206 C C . ASN A 1 265 ? -8.709 13.899 13.926 1.00 90.00 265 ASN A C 1
ATOM 2208 O O . ASN A 1 265 ? -9.794 13.346 13.731 1.00 90.00 265 ASN A O 1
ATOM 2212 N N . ARG A 1 266 ? -7.575 13.190 14.031 1.00 91.81 266 ARG A N 1
ATOM 2213 C CA . ARG A 1 266 ? -7.543 11.716 13.948 1.00 91.81 266 ARG A CA 1
ATOM 2214 C C . ARG A 1 266 ? -8.275 11.059 15.111 1.00 91.81 266 ARG A C 1
ATOM 2216 O O . ARG A 1 266 ? -9.040 10.117 14.901 1.00 91.81 266 ARG A O 1
ATOM 2223 N N . PHE A 1 267 ? -8.127 11.589 16.320 1.00 90.75 267 PHE A N 1
ATOM 2224 C CA . PHE A 1 267 ? -8.906 11.112 17.457 1.00 90.75 267 PHE A CA 1
ATOM 2225 C C . PHE A 1 267 ? -10.404 11.381 17.291 1.00 90.75 267 PHE A C 1
ATOM 2227 O O . PHE A 1 267 ? -11.199 10.514 17.651 1.00 90.75 267 PHE A O 1
ATOM 2234 N N . SER A 1 268 ? -10.807 12.511 16.700 1.00 89.38 268 SER A N 1
ATOM 2235 C CA . SER A 1 268 ? -12.219 12.785 16.392 1.00 89.38 268 SER A CA 1
ATOM 2236 C C . SER A 1 268 ? -12.809 11.729 15.458 1.00 89.38 268 SER A C 1
ATOM 2238 O O . SER A 1 268 ? -13.867 11.179 15.762 1.00 89.38 268 SER A O 1
ATOM 2240 N N . ILE A 1 269 ? -12.088 11.361 14.391 1.00 90.06 269 ILE A N 1
ATOM 2241 C CA . ILE A 1 269 ? -12.494 10.291 13.462 1.00 90.06 269 ILE A CA 1
ATOM 2242 C C . ILE A 1 269 ? -12.751 8.977 14.218 1.00 90.06 269 ILE A C 1
ATOM 2244 O O . ILE A 1 269 ? -13.801 8.354 14.052 1.00 90.06 269 ILE A O 1
ATOM 2248 N N . LEU A 1 270 ? -11.828 8.575 15.097 1.00 90.00 270 LEU A N 1
ATOM 2249 C CA . LEU A 1 270 ? -11.966 7.343 15.884 1.00 90.00 270 LEU A CA 1
ATOM 2250 C C . LEU A 1 270 ? -13.154 7.399 16.860 1.00 90.00 270 LEU A C 1
ATOM 2252 O O . LEU A 1 270 ? -13.861 6.407 17.054 1.00 90.00 270 LEU A O 1
ATOM 2256 N N . GLN A 1 271 ? -13.405 8.557 17.477 1.00 87.44 271 GLN A N 1
ATOM 2257 C CA . GLN A 1 271 ? -14.542 8.736 18.382 1.00 87.44 271 GLN A CA 1
ATOM 2258 C C . GLN A 1 271 ? -15.881 8.708 17.637 1.00 87.44 271 GLN A C 1
ATOM 2260 O O . GLN A 1 271 ? -16.832 8.093 18.125 1.00 87.44 271 GLN A O 1
ATOM 2265 N N . GLU A 1 272 ? -15.967 9.326 16.460 1.00 85.94 272 GLU A N 1
ATOM 2266 C CA . GLU A 1 272 ? -17.156 9.282 15.602 1.00 85.94 272 GLU A CA 1
ATOM 2267 C C . GLU A 1 272 ? -17.467 7.851 15.154 1.00 85.94 272 GLU A C 1
ATOM 2269 O O . GLU A 1 272 ? -18.599 7.389 15.331 1.00 85.94 272 GLU A O 1
ATOM 2274 N N . ALA A 1 273 ? -16.454 7.111 14.693 1.00 79.44 273 ALA A N 1
ATOM 2275 C CA . ALA A 1 273 ? -16.592 5.704 14.323 1.00 79.44 273 ALA A CA 1
ATOM 2276 C C . ALA A 1 273 ? -17.111 4.856 15.498 1.00 79.44 273 ALA A C 1
ATOM 2278 O O . ALA A 1 273 ? -18.058 4.076 15.357 1.00 79.44 273 ALA A O 1
ATOM 2279 N N . LYS A 1 274 ? -16.571 5.073 16.705 1.00 81.19 274 LYS A N 1
ATOM 2280 C CA . LYS A 1 274 ? -17.028 4.397 17.929 1.00 81.19 274 LYS A CA 1
ATOM 2281 C C . LYS A 1 274 ? -18.478 4.736 18.284 1.00 81.19 274 LYS A C 1
ATOM 2283 O O . LYS A 1 274 ? -19.234 3.860 18.715 1.00 81.19 274 LYS A O 1
ATOM 2288 N N . GLN A 1 275 ? -18.886 5.994 18.128 1.00 82.31 275 GLN A N 1
ATOM 2289 C CA . GLN A 1 275 ? -20.269 6.409 18.370 1.00 82.31 275 GLN A CA 1
ATOM 2290 C C . GLN A 1 275 ? -21.231 5.792 17.354 1.00 82.31 275 GLN A C 1
ATOM 2292 O O . GLN A 1 275 ? -22.320 5.363 17.743 1.00 82.31 275 GLN A O 1
ATOM 2297 N N . GLN A 1 276 ? -20.836 5.712 16.084 1.00 78.88 276 GLN A N 1
ATOM 2298 C CA . GLN A 1 276 ? -21.640 5.094 15.036 1.00 78.88 276 GLN A CA 1
ATOM 2299 C C . GLN A 1 276 ? -21.812 3.589 15.272 1.00 78.88 276 GLN A C 1
ATOM 2301 O O . GLN A 1 276 ? -22.948 3.121 15.328 1.00 78.88 276 GLN A O 1
ATOM 2306 N N . ALA A 1 277 ? -20.729 2.863 15.561 1.00 72.94 277 ALA A N 1
ATOM 2307 C CA . ALA A 1 277 ? -20.794 1.441 15.905 1.00 72.94 277 ALA A CA 1
ATOM 2308 C C . ALA A 1 277 ? -21.700 1.179 17.124 1.00 72.94 277 ALA A C 1
ATOM 2310 O O . ALA A 1 277 ? -22.469 0.216 17.166 1.00 72.94 277 ALA A O 1
ATOM 2311 N N . LYS A 1 278 ? -21.669 2.073 18.124 1.00 78.81 278 LYS A N 1
ATOM 2312 C CA . LYS A 1 278 ? -22.568 1.991 19.282 1.00 78.81 278 LYS A CA 1
ATOM 2313 C C . LYS A 1 278 ? -24.032 2.210 18.888 1.00 78.81 278 LYS A C 1
ATOM 2315 O O . LYS A 1 278 ? -24.893 1.493 19.393 1.00 78.81 278 LYS A O 1
ATOM 2320 N N . LYS A 1 279 ? -24.324 3.176 18.010 1.00 76.12 279 LYS A N 1
ATOM 2321 C CA . LYS A 1 279 ? -25.684 3.431 17.505 1.00 76.12 279 LYS A CA 1
ATOM 2322 C C . LYS A 1 279 ? -26.218 2.248 16.701 1.00 76.12 279 LYS A C 1
ATOM 2324 O O . LYS A 1 279 ? -27.347 1.840 16.941 1.00 76.12 279 LYS A O 1
ATOM 2329 N N . GLU A 1 280 ? -25.411 1.671 15.816 1.00 73.56 280 GLU A N 1
ATOM 2330 C CA . GLU A 1 280 ? -25.783 0.491 15.024 1.00 73.56 280 GLU A CA 1
ATOM 2331 C C . GLU A 1 280 ? -26.065 -0.715 15.922 1.00 73.56 280 GLU A C 1
ATOM 2333 O O . GLU A 1 280 ? -27.100 -1.362 15.783 1.00 73.56 280 GLU A O 1
ATOM 2338 N N . LYS A 1 281 ? -25.216 -0.967 16.926 1.00 73.44 281 LYS A N 1
ATOM 2339 C CA . LYS A 1 281 ? -25.453 -2.035 17.906 1.00 73.44 281 LYS A CA 1
ATOM 2340 C C . LYS A 1 281 ? -26.768 -1.851 18.664 1.00 73.44 281 LYS A C 1
ATOM 2342 O O . LYS A 1 281 ? -27.495 -2.818 18.864 1.00 73.44 281 LYS A O 1
ATOM 2347 N N . ILE A 1 282 ? -27.069 -0.621 19.083 1.00 73.00 282 ILE A N 1
ATOM 2348 C CA . ILE A 1 282 ? -28.337 -0.293 19.743 1.00 73.00 282 ILE A CA 1
ATOM 2349 C C . ILE A 1 282 ? -29.511 -0.524 18.782 1.00 73.00 282 ILE A C 1
ATOM 2351 O O . ILE A 1 282 ? -30.496 -1.142 19.167 1.00 73.00 282 ILE A O 1
ATOM 2355 N N . TYR A 1 283 ? -29.399 -0.074 17.531 1.00 69.38 283 TYR A N 1
ATOM 2356 C CA . TYR A 1 283 ? -30.437 -0.261 16.518 1.00 69.38 283 TYR A CA 1
ATOM 2357 C C . TYR A 1 283 ? -30.732 -1.744 16.266 1.00 69.38 283 TYR A C 1
ATOM 2359 O O . TYR A 1 283 ? -31.893 -2.135 16.292 1.00 69.38 283 TYR A O 1
ATOM 2367 N N . HIS A 1 284 ? -29.704 -2.585 16.120 1.00 68.19 284 HIS A N 1
ATOM 2368 C CA . HIS A 1 284 ? -29.879 -4.032 15.968 1.00 68.19 284 HIS A CA 1
ATOM 2369 C C . HIS A 1 284 ? -30.534 -4.682 17.192 1.00 68.19 284 HIS A C 1
ATOM 2371 O O . HIS A 1 284 ? -31.446 -5.484 17.035 1.00 68.19 284 HIS A O 1
ATOM 2377 N N . GLN A 1 285 ? -30.150 -4.276 18.407 1.00 65.94 285 GLN A N 1
ATOM 2378 C CA . GLN A 1 285 ? -30.791 -4.764 19.634 1.00 65.94 285 GLN A CA 1
ATOM 2379 C C . GLN A 1 285 ? -32.282 -4.413 19.713 1.00 65.94 285 GLN A C 1
ATOM 2381 O O . GLN A 1 285 ? -33.043 -5.167 20.307 1.00 65.94 285 GLN A O 1
ATOM 2386 N N . PHE A 1 286 ? -32.704 -3.285 19.138 1.00 65.62 286 PHE A N 1
ATOM 2387 C CA . PHE A 1 286 ? -34.118 -2.911 19.078 1.00 65.62 286 PHE A CA 1
ATOM 2388 C C . PHE A 1 286 ? -34.857 -3.531 17.885 1.00 65.62 286 PHE A C 1
ATOM 2390 O O . PHE A 1 286 ? -36.029 -3.867 18.025 1.00 65.62 286 PHE A O 1
ATOM 2397 N N . ALA A 1 287 ? -34.188 -3.749 16.751 1.00 58.97 287 ALA A N 1
ATOM 2398 C CA . ALA A 1 287 ? -34.761 -4.448 15.601 1.00 58.97 287 ALA A CA 1
ATOM 2399 C C . ALA A 1 287 ? -35.089 -5.919 15.921 1.00 58.97 287 ALA A C 1
ATOM 2401 O O . ALA A 1 287 ? -36.109 -6.432 15.467 1.00 58.97 287 ALA A O 1
ATOM 2402 N N . ASP A 1 288 ? -34.277 -6.570 16.761 1.00 51.50 288 ASP A N 1
ATOM 2403 C CA . ASP A 1 288 ? -34.550 -7.927 17.251 1.00 51.50 288 ASP A CA 1
ATOM 2404 C C . ASP A 1 288 ? -35.763 -7.973 18.204 1.00 51.50 288 ASP A C 1
ATOM 2406 O O . ASP A 1 288 ? -36.467 -8.977 18.256 1.00 51.50 288 ASP A O 1
ATOM 2410 N N . ILE A 1 289 ? -36.061 -6.877 18.914 1.00 52.88 289 ILE A N 1
ATOM 2411 C CA . ILE A 1 289 ? -37.229 -6.774 19.809 1.00 52.88 289 ILE A CA 1
ATOM 2412 C C . ILE A 1 289 ? -38.531 -6.575 19.015 1.00 52.88 289 ILE A C 1
ATOM 2414 O O . ILE A 1 289 ? -39.577 -7.073 19.425 1.00 52.88 289 ILE A O 1
ATOM 2418 N N . GLU A 1 290 ? -38.498 -5.876 17.876 1.00 48.31 290 GLU A N 1
ATOM 2419 C CA . GLU A 1 290 ? -39.695 -5.652 17.044 1.00 48.31 290 GLU A CA 1
ATOM 2420 C C . GLU A 1 290 ? -40.157 -6.902 16.271 1.00 48.31 290 GLU A C 1
ATOM 2422 O O . GLU A 1 290 ? -41.308 -6.954 15.843 1.00 48.31 290 GLU A O 1
ATOM 2427 N N . LEU A 1 291 ? -39.304 -7.921 16.115 1.00 47.72 291 LEU A N 1
ATOM 2428 C CA . LEU A 1 291 ? -39.652 -9.192 15.461 1.00 47.72 291 LEU A CA 1
ATOM 2429 C C . LEU A 1 291 ? -40.265 -10.242 16.410 1.00 47.72 291 LEU A C 1
ATOM 2431 O O . LEU A 1 291 ? -40.754 -11.266 15.933 1.00 47.72 291 LEU A O 1
ATOM 2435 N N . GLU A 1 292 ? -40.263 -10.004 17.726 1.00 44.69 292 GLU A N 1
ATOM 2436 C CA . GLU A 1 292 ? -40.825 -10.914 18.742 1.00 44.69 292 GLU A CA 1
ATOM 2437 C C . GLU A 1 292 ? -42.227 -10.502 19.254 1.00 44.69 292 GLU A C 1
ATOM 2439 O O . GLU A 1 292 ? -42.697 -11.052 20.254 1.00 44.69 292 GLU A O 1
ATOM 2444 N N . ILE A 1 293 ? -42.915 -9.564 18.582 1.00 42.59 293 ILE A N 1
ATOM 2445 C CA . ILE A 1 293 ? -44.282 -9.106 18.927 1.00 42.59 293 ILE A CA 1
ATOM 2446 C C . ILE A 1 293 ? -45.320 -9.610 17.920 1.00 42.59 293 ILE A C 1
ATOM 2448 O O . ILE A 1 293 ? -45.118 -9.416 16.701 1.00 42.59 293 ILE A O 1
#

Secondary structure (DSSP, 8-state):
-EEE-TTT--EEE--GGGGGG--PPPEEEEETTT--EEEEEEEEEEETTEEEEEEEETTTEEEEEEE-HHHHHHHHHHHHT-SS---GGGSHHHHHHHHHHHHHHHHHTTTT-EEE-SSEEE-SS-EEEEEETTT--EEEEESEEEEEEEETTEEEEEEES-EE-TTTHHHHHH-GGGEEEEEEETTTTEEEEEEE-S-EEEE--TT-TT-EEEEESEEEEEEE--TTSTTHHHHHHHHHHHHHHHTS-TTSTTHHHHHHHHHHHHHHHHHHHHHHHHHHHHHHHHHHHHTT-

Foldseek 3Di:
DWDAQPVPRDIDAPDVQCQQVDQADWWWKAQQVVRFIWTFGWGWDADPNWIKIWTDTPVPFIDIDTDHPVRVRVLVRCCSPDPDNDGSCRRPVSVVVVVVRVVNSCVVVVPGRMGTQDQDWQPAAKKKFKAQQVLRATFKIFGTWTWHDPDRQKIKIKGWQIAGHPVCVVVCVVCVQRIKMWIQGPVVQKIKIKRADDDKDWDDDNQDSGTMIMGMPIRIDIDGNDCPPPCNVVGNVLSVLRVVLVVDDCPDPCNVVSSVVNSVSRVVVSVVRVVVSVVVVVVVVVVVVVVVD

Radius of gyration: 23.51 Å; chains: 1; bounding box: 79×46×64 Å

pLDDT: mean 79.72, std 11.76, range [42.59, 94.81]